Protein AF-A0A8H3DJA9-F1 (afdb_monomer_lite)

Organism: NCBI:txid456999

Foldseek 3Di:
DDDDDDDDDDDDDDDDDDDDPDDPDDDPPPPPPPDDPDDPADPPVLLVLVLVLQVQEQVDDDPDPVVPDQQLEAEEAEFEQCPVPPLDDPPGDNCRSVVRSVVLVVVVVVVRRSHRYHAAYPDSDPDPLSHQWPVSVVSVVCVQPPPDDPSGHGYYYYDADKDKDFDPPPDADKDFADPPVCVPPDPPDPDDDDDDCPPDDPDDDDDDPPPDPPPDDDDDPVRMTHIWMWGQGDDDDDDPVQVVCSVVVDDGPGIGTDHD

Radius of gyration: 29.67 Å; chains: 1; bounding box: 42×104×92 Å

Sequence (260 aa):
MLVPGSKANQSGANSPGSINPEVERGLGAVNIQQGCLGLAVPPLNTIQKLRSAIELGDCLPNKPTWALKGAQRRALLVAIQYEADARLDAHHLPSTPNDILSIYNMLVKRGYEASNIRILSEGFVKNLSSNPTKRNLQLSLEWLVEGAQPGDYRYFHFSGHGVAFENKSGQGKVARVIPESLADRKADDSEVIPLDSSDLNEGGTASDQRGTRISRQKVPLNELKCYNEAMLTLWESPSLEERAYIMRGHIGQNYVKLGY

pLDDT: mean 70.04, std 22.1, range [26.78, 98.19]

Secondary structure (DSSP, 8-state):
----------------PPPPS----------TTSS--S--PPPHHHHHHHHHHHHHS--SS---TTTS---SEEEEEEE---TT-TTSSS---TTHHHHHHHHHHHHHHTT--GGGEEEEESSSSS-GGGS-BHHHHHHHHHHHHTT--TT-EEEEEEES-EEEEEE-TTSSEEEEPPPHHHHTS-TT---PPPPPGGG--S-------S----S-----GGGEEEEEEEEEPBPP---HHHHHHHHTT---S-EEEPP-

Structure (mmCIF, N/CA/C/O backbone):
data_AF-A0A8H3DJA9-F1
#
_entry.id   AF-A0A8H3DJA9-F1
#
loop_
_atom_site.group_PDB
_atom_site.id
_atom_site.type_symbol
_atom_site.label_atom_id
_atom_site.label_alt_id
_atom_site.label_comp_id
_atom_site.label_asym_id
_atom_site.label_entity_id
_atom_site.label_seq_id
_atom_site.pdbx_PDB_ins_code
_atom_site.Cartn_x
_atom_site.Cartn_y
_atom_site.Cartn_z
_atom_site.occupancy
_atom_site.B_iso_or_equiv
_atom_site.auth_seq_id
_atom_site.auth_comp_id
_atom_site.auth_asym_id
_atom_site.auth_atom_id
_atom_site.pdbx_PDB_model_num
ATOM 1 N N . MET A 1 1 ? 18.354 51.764 56.768 1.00 32.38 1 MET A N 1
ATOM 2 C CA . MET A 1 1 ? 17.341 50.685 56.809 1.00 32.38 1 MET A CA 1
ATOM 3 C C . MET A 1 1 ? 16.530 50.744 55.520 1.00 32.38 1 MET A C 1
ATOM 5 O O . MET A 1 1 ? 16.416 51.812 54.942 1.00 32.38 1 MET A O 1
ATOM 9 N N . LEU A 1 2 ? 16.110 49.577 55.049 1.00 28.69 2 LEU A N 1
ATOM 10 C CA . LEU A 1 2 ? 15.779 49.164 53.679 1.00 28.69 2 LEU A CA 1
ATOM 11 C C . LEU A 1 2 ? 14.420 49.648 53.093 1.00 28.69 2 LEU A C 1
ATOM 13 O O . LEU A 1 2 ? 13.420 49.539 53.790 1.00 28.69 2 LEU A O 1
ATOM 17 N N . VAL A 1 3 ? 14.432 49.964 51.771 1.00 30.80 3 VAL A N 1
ATOM 18 C CA . VAL A 1 3 ? 13.442 49.608 50.687 1.00 30.80 3 VAL A CA 1
ATOM 19 C C . VAL A 1 3 ? 12.084 50.378 50.649 1.00 30.80 3 VAL A C 1
ATOM 21 O O . VAL A 1 3 ? 11.698 50.861 51.709 1.00 30.80 3 VAL A O 1
ATOM 24 N N . PRO A 1 4 ? 11.283 50.484 49.532 1.00 47.03 4 PRO A N 1
ATOM 25 C CA . PRO A 1 4 ? 11.436 50.218 48.062 1.00 47.03 4 PRO A CA 1
ATOM 26 C C . PRO A 1 4 ? 10.990 51.374 47.095 1.00 47.03 4 PRO A C 1
ATOM 28 O O . PRO A 1 4 ? 10.332 52.319 47.513 1.00 47.03 4 PRO A O 1
ATOM 31 N N . GLY A 1 5 ? 11.168 51.201 45.762 1.00 27.45 5 GLY A N 1
ATOM 32 C CA . GLY A 1 5 ? 10.077 51.492 44.792 1.00 27.45 5 GLY A CA 1
ATOM 33 C C . GLY A 1 5 ? 10.375 52.230 43.463 1.00 27.45 5 GLY A C 1
ATOM 34 O O . GLY A 1 5 ? 10.439 53.448 43.432 1.00 27.45 5 GLY A O 1
ATOM 35 N N . SER A 1 6 ? 10.443 51.458 42.368 1.00 30.14 6 SER A N 1
ATOM 36 C CA . SER A 1 6 ? 10.129 51.685 40.930 1.00 30.14 6 SER A CA 1
ATOM 37 C C . SER A 1 6 ? 9.835 53.078 40.318 1.00 30.14 6 SER A C 1
ATOM 39 O O . SER A 1 6 ? 8.898 53.747 40.743 1.00 30.14 6 SER A O 1
ATOM 41 N N . LYS A 1 7 ? 10.456 53.362 39.149 1.00 30.81 7 LYS A N 1
ATOM 42 C CA . LYS A 1 7 ? 9.869 53.711 37.809 1.00 30.81 7 LYS A CA 1
ATOM 43 C C . LYS A 1 7 ? 10.940 54.370 36.907 1.00 30.81 7 LYS A C 1
ATOM 45 O O . LYS A 1 7 ? 11.677 55.230 37.359 1.00 30.81 7 LYS A O 1
ATOM 50 N N . ALA A 1 8 ? 11.228 53.794 35.736 1.00 30.34 8 ALA A N 1
ATOM 51 C CA . ALA A 1 8 ? 10.717 54.161 34.402 1.00 30.34 8 ALA A CA 1
ATOM 52 C C . ALA A 1 8 ? 11.141 55.564 33.927 1.00 30.34 8 ALA A C 1
ATOM 54 O O . ALA A 1 8 ? 10.728 56.561 34.509 1.00 30.34 8 ALA A O 1
ATOM 55 N N . ASN A 1 9 ? 11.899 55.626 32.826 1.00 31.03 9 ASN A N 1
ATOM 56 C CA . ASN A 1 9 ? 12.172 56.863 32.099 1.00 31.03 9 ASN A CA 1
ATOM 57 C C . ASN A 1 9 ? 11.719 56.710 30.639 1.00 31.03 9 ASN A C 1
ATOM 59 O O . ASN A 1 9 ? 12.036 55.715 29.988 1.00 31.03 9 ASN A O 1
ATOM 63 N N . GLN A 1 10 ? 10.938 57.685 30.176 1.00 32.44 10 GLN A N 1
ATOM 64 C CA . GLN A 1 10 ? 10.446 57.841 28.809 1.00 32.44 10 GLN A CA 1
ATOM 65 C C . GLN A 1 10 ? 11.229 58.954 28.109 1.00 32.44 10 GLN A C 1
ATOM 67 O O . GLN A 1 10 ? 11.482 59.992 28.712 1.00 32.44 10 GLN A O 1
ATOM 72 N N . SER A 1 11 ? 11.476 58.783 26.815 1.00 33.59 11 SER A N 1
ATOM 73 C CA . SER A 1 11 ? 11.420 59.820 25.771 1.00 33.59 11 SER A CA 1
ATOM 74 C C . SER A 1 11 ? 11.649 59.105 24.430 1.00 33.59 11 SER A C 1
ATOM 76 O O . SER A 1 11 ? 12.414 58.153 24.365 1.00 33.59 11 SER A O 1
ATOM 78 N N . GLY A 1 12 ? 11.008 59.409 23.310 1.00 30.39 12 GLY A N 1
ATOM 79 C CA . GLY A 1 12 ? 9.993 60.391 22.970 1.00 30.39 12 GLY A CA 1
ATOM 80 C C . GLY A 1 12 ? 9.882 60.411 21.435 1.00 30.39 12 GLY A C 1
ATOM 81 O O . GLY A 1 12 ? 10.892 60.563 20.765 1.00 30.39 12 GLY A O 1
ATOM 82 N N . ALA A 1 13 ? 8.658 60.201 20.941 1.00 31.05 13 ALA A N 1
ATOM 83 C CA . ALA A 1 13 ? 8.016 60.700 19.712 1.00 31.05 13 ALA A CA 1
ATOM 84 C C . ALA A 1 13 ? 8.694 60.629 18.313 1.00 31.05 13 ALA A C 1
ATOM 86 O O . ALA A 1 13 ? 9.693 61.286 18.050 1.00 31.05 13 ALA A O 1
ATOM 87 N N . ASN A 1 14 ? 8.000 59.984 17.355 1.00 29.03 14 ASN A N 1
ATOM 88 C CA . ASN A 1 14 ? 7.484 60.628 16.129 1.00 29.03 14 ASN A CA 1
ATOM 89 C C . ASN A 1 14 ? 6.423 59.746 15.426 1.00 29.03 14 ASN A C 1
ATOM 91 O O . ASN A 1 14 ? 6.615 58.543 15.265 1.00 29.03 14 ASN A O 1
ATOM 95 N N . SER A 1 15 ? 5.303 60.363 15.031 1.00 34.66 15 SER A N 1
ATOM 96 C CA . SER A 1 15 ? 4.156 59.762 14.314 1.00 34.66 15 SER A CA 1
ATOM 97 C C . SER A 1 15 ? 4.261 59.996 12.778 1.00 34.66 15 SER A C 1
ATOM 99 O O . SER A 1 15 ? 5.330 60.385 12.313 1.00 34.66 15 SER A O 1
ATOM 101 N N . PRO A 1 16 ? 3.230 59.731 11.942 1.00 38.38 16 PRO A N 1
ATOM 102 C CA . PRO A 1 16 ? 3.188 58.569 11.056 1.00 38.38 16 PRO A CA 1
ATOM 103 C C . PRO A 1 16 ? 3.218 58.947 9.558 1.00 38.38 16 PRO A C 1
ATOM 105 O O . PRO A 1 16 ? 2.486 59.824 9.105 1.00 38.38 16 PRO A O 1
ATOM 108 N N . GLY A 1 17 ? 4.033 58.249 8.767 1.00 29.80 17 GLY A N 1
ATOM 109 C CA . GLY A 1 17 ? 4.069 58.384 7.309 1.00 29.80 17 GLY A CA 1
ATOM 110 C C . GLY A 1 17 ? 3.156 57.365 6.627 1.00 29.80 17 GLY A C 1
ATOM 111 O O . GLY A 1 17 ? 3.329 56.161 6.794 1.00 29.80 17 GLY A O 1
ATOM 112 N N . SER A 1 18 ? 2.193 57.871 5.864 1.00 30.17 18 SER A N 1
ATOM 113 C CA . SER A 1 18 ? 1.308 57.156 4.943 1.00 30.17 18 SER A CA 1
ATOM 114 C C . SER A 1 18 ? 2.074 56.260 3.962 1.00 30.17 18 SER A C 1
ATOM 116 O O . SER A 1 18 ? 2.979 56.734 3.275 1.00 30.17 18 SER A O 1
ATOM 118 N N . ILE A 1 19 ? 1.665 54.996 3.837 1.00 35.38 19 ILE A N 1
ATOM 119 C CA . ILE A 1 19 ? 2.165 54.068 2.814 1.00 35.38 19 ILE A CA 1
ATOM 120 C C . ILE A 1 19 ? 1.112 53.958 1.707 1.00 35.38 19 ILE A C 1
ATOM 122 O O . ILE A 1 19 ? -0.044 53.636 1.974 1.00 35.38 19 ILE A O 1
ATOM 126 N N . ASN A 1 20 ? 1.524 54.281 0.480 1.00 32.12 20 ASN A N 1
ATOM 127 C CA . ASN A 1 20 ? 0.713 54.277 -0.738 1.00 32.12 20 ASN A CA 1
ATOM 128 C C . ASN A 1 20 ? 0.193 52.866 -1.097 1.00 32.12 20 ASN A C 1
ATOM 130 O O . ASN A 1 20 ? 0.958 51.904 -0.988 1.00 32.12 20 ASN A O 1
ATOM 134 N N . PRO A 1 21 ? -1.047 52.725 -1.604 1.00 36.16 21 PRO A N 1
ATOM 135 C CA . PRO A 1 21 ? -1.602 51.450 -2.040 1.00 36.16 21 PRO A CA 1
ATOM 136 C C . PRO A 1 21 ? -1.341 51.235 -3.538 1.00 36.16 21 PRO A C 1
ATOM 138 O O . PRO A 1 21 ? -2.253 51.367 -4.344 1.00 36.16 21 PRO A O 1
ATOM 141 N N . GLU A 1 22 ? -0.104 50.942 -3.947 1.00 34.12 22 GLU A N 1
ATOM 142 C CA . GLU A 1 22 ? 0.144 50.607 -5.360 1.00 34.12 22 GLU A CA 1
ATOM 143 C C . GLU A 1 22 ? 1.432 49.804 -5.594 1.00 34.12 22 GLU A C 1
ATOM 145 O O . GLU A 1 22 ? 2.359 50.283 -6.232 1.00 34.12 22 GLU A O 1
ATOM 150 N N . VAL A 1 23 ? 1.497 48.560 -5.100 1.00 34.38 23 VAL A N 1
ATOM 151 C CA . VAL A 1 23 ? 2.404 47.524 -5.645 1.00 34.38 23 VAL A CA 1
ATOM 152 C C . VAL A 1 23 ? 1.758 46.131 -5.509 1.00 34.38 23 VAL A C 1
ATOM 154 O O . VAL A 1 23 ? 2.292 45.231 -4.874 1.00 34.38 23 VAL A O 1
ATOM 157 N N . GLU A 1 24 ? 0.583 45.936 -6.110 1.00 34.44 24 GLU A N 1
ATOM 158 C CA . GLU A 1 24 ? 0.071 44.600 -6.462 1.00 34.44 24 GLU A CA 1
ATOM 159 C C . GLU A 1 24 ? 0.064 44.459 -7.987 1.00 34.44 24 GLU A C 1
ATOM 161 O O . GLU A 1 24 ? -0.968 44.542 -8.645 1.00 34.44 24 GLU A O 1
ATOM 166 N N . ARG A 1 25 ? 1.244 44.273 -8.582 1.00 33.88 25 ARG A N 1
ATOM 167 C CA . ARG A 1 25 ? 1.382 43.681 -9.919 1.00 33.88 25 ARG A CA 1
ATOM 168 C C . ARG A 1 25 ? 2.688 42.908 -9.965 1.00 33.88 25 ARG A C 1
ATOM 170 O O . ARG A 1 25 ? 3.750 43.512 -9.881 1.00 33.88 25 ARG A O 1
ATOM 177 N N . GLY A 1 26 ? 2.606 41.589 -10.128 1.00 33.41 26 GLY A N 1
ATOM 178 C CA . GLY A 1 26 ? 3.782 40.800 -10.503 1.00 33.41 26 GLY A CA 1
ATOM 179 C C . GLY A 1 26 ? 3.994 39.464 -9.804 1.00 33.41 26 GLY A C 1
ATOM 180 O O . GLY A 1 26 ? 5.135 39.041 -9.693 1.00 33.41 26 GLY A O 1
ATOM 181 N N . LEU A 1 27 ? 2.948 38.763 -9.372 1.00 32.03 27 LEU A N 1
ATOM 182 C CA . LEU A 1 27 ? 3.016 37.306 -9.229 1.00 32.03 27 LEU A CA 1
ATOM 183 C C . LEU A 1 27 ? 1.873 36.731 -10.052 1.00 32.03 27 LEU A C 1
ATOM 185 O O . LEU A 1 27 ? 0.767 36.512 -9.566 1.00 32.03 27 LEU A O 1
ATOM 189 N N . GLY A 1 28 ? 2.137 36.600 -11.353 1.00 26.78 28 GLY A N 1
ATOM 190 C CA . GLY A 1 28 ? 1.236 35.925 -12.270 1.00 26.78 28 GLY A CA 1
ATOM 191 C C . GLY A 1 28 ? 0.943 34.536 -11.725 1.00 26.78 28 GLY A C 1
ATOM 192 O O . GLY A 1 28 ? 1.860 33.753 -11.480 1.00 26.78 28 GLY A O 1
ATOM 193 N N . ALA A 1 29 ? -0.339 34.262 -11.507 1.00 30.69 29 ALA A N 1
ATOM 194 C CA . ALA A 1 29 ? -0.835 32.925 -11.267 1.00 30.69 29 ALA A CA 1
ATOM 195 C C . ALA A 1 29 ? -0.266 32.011 -12.358 1.00 30.69 29 ALA A C 1
ATOM 197 O O . ALA A 1 29 ? -0.578 32.174 -13.540 1.00 30.69 29 ALA A O 1
ATOM 198 N N . VAL A 1 30 ? 0.601 31.074 -11.974 1.00 30.12 30 VAL A N 1
ATOM 199 C CA . VAL A 1 30 ? 0.979 29.978 -12.860 1.00 30.12 30 VAL A CA 1
ATOM 200 C C . VAL A 1 30 ? -0.289 29.160 -13.038 1.00 30.12 30 VAL A C 1
ATOM 202 O O . VAL A 1 30 ? -0.725 28.439 -12.143 1.00 30.12 30 VAL A O 1
ATOM 205 N N . ASN A 1 31 ? -0.936 29.376 -14.176 1.00 27.91 31 ASN A N 1
ATOM 206 C CA . ASN A 1 31 ? -2.129 28.672 -14.587 1.00 27.91 31 ASN A CA 1
ATOM 207 C C . ASN A 1 31 ? -1.726 27.229 -14.918 1.00 27.91 31 ASN A C 1
ATOM 209 O O . ASN A 1 31 ? -1.335 26.924 -16.043 1.00 27.91 31 ASN A O 1
ATOM 213 N N . ILE A 1 32 ? -1.762 26.346 -13.917 1.00 38.06 32 ILE A N 1
ATOM 214 C CA . ILE A 1 32 ? -1.576 24.900 -14.090 1.00 38.06 32 ILE A CA 1
ATOM 215 C C . ILE A 1 32 ? -2.861 24.338 -14.717 1.00 38.06 32 ILE A C 1
ATOM 217 O O . ILE A 1 32 ? -3.643 23.655 -14.065 1.00 38.06 32 ILE A O 1
ATOM 221 N N . GLN A 1 33 ? -3.139 24.692 -15.971 1.00 34.22 33 GLN A N 1
ATOM 222 C CA . GLN A 1 33 ? -4.240 24.097 -16.737 1.00 34.22 33 GLN A CA 1
ATOM 223 C C . GLN A 1 33 ? -3.909 23.786 -18.196 1.00 34.22 33 GLN A C 1
ATOM 225 O O . GLN A 1 33 ? -4.791 23.364 -18.938 1.00 34.22 33 GLN A O 1
ATOM 230 N N . GLN A 1 34 ? -2.657 23.899 -18.634 1.00 36.84 34 GLN A N 1
ATOM 231 C CA . GLN A 1 34 ? -2.310 23.506 -20.000 1.00 36.84 34 GLN A CA 1
ATOM 232 C C . GLN A 1 34 ? -1.089 22.600 -20.025 1.00 36.84 34 GLN A C 1
ATOM 234 O O . GLN A 1 34 ? 0.046 23.061 -20.008 1.00 36.84 34 GLN A O 1
ATOM 239 N N . GLY A 1 35 ? -1.362 21.294 -20.083 1.00 32.91 35 GLY A N 1
ATOM 240 C CA . GLY A 1 35 ? -0.377 20.297 -20.488 1.00 32.91 35 GLY A CA 1
ATOM 241 C C . GLY A 1 35 ? -0.457 18.963 -19.757 1.00 32.91 35 GLY A C 1
ATOM 242 O O . GLY A 1 35 ? 0.551 18.570 -19.201 1.00 32.91 35 GLY A O 1
ATOM 243 N N . CYS A 1 36 ? -1.609 18.280 -19.743 1.00 36.47 36 CYS A N 1
ATOM 244 C CA . CYS A 1 36 ? -1.715 16.824 -19.529 1.00 36.47 36 CYS A CA 1
ATOM 245 C C . CYS A 1 36 ? -3.121 16.361 -19.953 1.00 36.47 36 CYS A C 1
ATOM 247 O O . CYS A 1 36 ? -4.083 16.440 -19.192 1.00 36.47 36 CYS A O 1
ATOM 249 N N . LEU A 1 37 ? -3.269 15.940 -21.209 1.00 37.56 37 LEU A N 1
ATOM 250 C CA . LEU A 1 37 ? -4.508 15.362 -21.731 1.00 37.56 37 LEU A CA 1
ATOM 251 C C . LEU A 1 37 ? -4.675 13.936 -21.174 1.00 37.56 37 LEU A C 1
ATOM 253 O O . LEU A 1 37 ? -3.934 13.040 -21.563 1.00 37.56 37 LEU A O 1
ATOM 257 N N . GLY A 1 38 ? -5.662 13.727 -20.294 1.00 39.31 38 GLY A N 1
ATOM 258 C CA . GLY A 1 38 ? -6.277 12.408 -20.071 1.00 39.31 38 GLY A CA 1
ATOM 259 C C . GLY A 1 38 ? -5.950 11.639 -18.784 1.00 39.31 38 GLY A C 1
ATOM 260 O O . GLY A 1 38 ? -6.328 10.475 -18.694 1.00 39.31 38 GLY A O 1
ATOM 261 N N . LEU A 1 39 ? -5.300 12.231 -17.777 1.00 49.69 39 LEU A N 1
ATOM 262 C CA . LEU A 1 39 ? -5.072 11.543 -16.497 1.00 49.69 39 LEU A CA 1
ATOM 263 C C . LEU A 1 39 ? -6.307 11.658 -15.589 1.00 49.69 39 LEU A C 1
ATOM 265 O O . LEU A 1 39 ? -6.763 12.754 -15.264 1.00 49.69 39 LEU A O 1
ATOM 269 N N . ALA A 1 40 ? -6.867 10.518 -15.183 1.00 57.53 40 ALA A N 1
ATOM 270 C CA . ALA A 1 40 ? -8.052 10.450 -14.331 1.00 57.53 40 ALA A CA 1
ATOM 271 C C . ALA A 1 40 ? -7.707 10.770 -12.869 1.00 57.53 40 ALA A C 1
ATOM 273 O O . ALA A 1 40 ? -7.664 9.867 -12.044 1.00 57.53 40 ALA A O 1
ATOM 274 N N . VAL A 1 41 ? -7.458 12.040 -12.538 1.00 64.88 41 VAL A N 1
ATOM 275 C CA . VAL A 1 41 ? -7.236 12.480 -11.149 1.00 64.88 41 VAL A CA 1
ATOM 276 C C . VAL A 1 41 ? -8.381 11.961 -10.263 1.00 64.88 41 VAL A C 1
ATOM 278 O O . VAL A 1 41 ? -9.552 12.124 -10.633 1.00 64.88 41 VAL A O 1
ATOM 281 N N . PRO A 1 42 ? -8.095 11.326 -9.109 1.00 69.56 42 PRO A N 1
ATOM 282 C CA . PRO A 1 42 ? -9.144 10.838 -8.226 1.00 69.56 42 PRO A CA 1
ATOM 283 C C . PRO A 1 42 ? -10.096 11.985 -7.846 1.00 69.56 42 PRO A C 1
ATOM 285 O O . PRO A 1 42 ? -9.640 13.109 -7.609 1.00 69.56 42 PRO A O 1
ATOM 288 N N . PRO A 1 43 ? -11.418 11.738 -7.755 1.00 80.31 43 PRO A N 1
ATOM 289 C CA . PRO A 1 43 ? -12.377 12.782 -7.416 1.00 80.31 43 PRO A CA 1
ATOM 290 C C . PRO A 1 43 ? -11.993 13.508 -6.120 1.00 80.31 43 PRO A C 1
ATOM 292 O O . PRO A 1 43 ? -11.570 12.873 -5.153 1.00 80.31 43 PRO A O 1
ATOM 295 N N . LEU A 1 44 ? -12.208 14.826 -6.049 1.00 80.25 44 LEU A N 1
ATOM 296 C CA . LEU A 1 44 ? -11.819 15.645 -4.887 1.00 80.25 44 LEU A CA 1
ATOM 297 C C . LEU A 1 44 ? -12.364 15.099 -3.551 1.00 80.25 44 LEU A C 1
ATOM 299 O O . LEU A 1 44 ? -11.681 15.142 -2.530 1.00 80.25 44 LEU A O 1
ATOM 303 N N . ASN A 1 45 ? -13.568 14.523 -3.572 1.00 87.19 45 ASN A N 1
ATOM 304 C CA . ASN A 1 45 ? -14.178 13.853 -2.422 1.00 87.19 45 ASN A CA 1
ATOM 305 C C . ASN A 1 45 ? -13.348 12.646 -1.932 1.00 87.19 45 ASN A C 1
ATOM 307 O O . ASN A 1 45 ? -13.191 12.454 -0.727 1.00 87.19 45 ASN A O 1
ATOM 311 N N . THR A 1 46 ? -12.782 11.848 -2.847 1.00 86.00 46 THR A N 1
ATOM 312 C CA . THR A 1 46 ? -11.875 10.737 -2.507 1.00 86.00 46 THR A CA 1
ATOM 313 C C . THR A 1 46 ? -10.641 11.271 -1.791 1.00 86.00 46 THR A C 1
ATOM 315 O O . THR A 1 46 ? -10.290 10.772 -0.724 1.00 86.00 46 THR A O 1
ATOM 318 N N . ILE A 1 47 ? -10.024 12.324 -2.335 1.00 85.31 47 ILE A N 1
ATOM 319 C CA . ILE A 1 47 ? -8.815 12.939 -1.772 1.00 85.31 47 ILE A CA 1
ATOM 320 C C . ILE A 1 47 ? -9.071 13.454 -0.351 1.00 85.31 47 ILE A C 1
ATOM 322 O O . ILE A 1 47 ? -8.279 13.199 0.555 1.00 85.31 47 ILE A O 1
ATOM 326 N N . GLN A 1 48 ? -10.187 14.156 -0.139 1.00 89.69 48 GLN A N 1
ATOM 327 C CA . GLN A 1 48 ? -10.560 14.687 1.174 1.00 89.69 48 GLN A CA 1
ATOM 328 C C . GLN A 1 48 ? -10.775 13.570 2.200 1.00 89.69 48 GLN A C 1
ATOM 330 O O . GLN A 1 48 ? -10.210 13.627 3.290 1.00 89.69 48 GLN A O 1
ATOM 335 N N . LYS A 1 49 ? -11.527 12.523 1.839 1.00 91.94 49 LYS A N 1
ATOM 336 C CA . LYS A 1 49 ? -11.761 11.369 2.718 1.00 91.94 49 LYS A CA 1
ATOM 337 C C . LYS A 1 49 ? -10.470 10.638 3.067 1.00 91.94 49 LYS A C 1
ATOM 339 O O . LYS A 1 49 ? -10.279 10.266 4.222 1.00 91.94 49 LYS A O 1
ATOM 344 N N . LEU A 1 50 ? -9.586 10.446 2.090 1.00 90.31 50 LEU A N 1
ATOM 345 C CA . LEU A 1 50 ? -8.309 9.777 2.309 1.00 90.31 50 LEU A CA 1
ATOM 346 C C . LEU A 1 50 ? -7.386 10.611 3.204 1.00 90.31 50 LEU A C 1
ATOM 348 O O . LEU A 1 50 ? -6.774 10.060 4.112 1.00 90.31 50 LEU A O 1
ATOM 352 N N . ARG A 1 51 ? -7.342 11.937 3.014 1.00 89.75 51 ARG A N 1
ATOM 353 C CA . ARG A 1 51 ? -6.618 12.849 3.911 1.00 89.75 51 ARG A CA 1
ATOM 354 C C . ARG A 1 51 ? -7.110 12.718 5.350 1.00 89.75 51 ARG A C 1
ATOM 356 O O . ARG A 1 51 ? -6.295 12.489 6.236 1.00 89.75 51 ARG A O 1
ATOM 363 N N . SER A 1 52 ? -8.424 12.778 5.571 1.00 91.19 52 SER A N 1
ATOM 364 C CA . SER A 1 52 ? -8.996 12.595 6.909 1.00 91.19 52 SER A CA 1
ATOM 365 C C . SER A 1 52 ? -8.681 11.213 7.491 1.00 91.19 52 SER A C 1
ATOM 367 O O . SER A 1 52 ? -8.367 11.108 8.671 1.00 91.19 52 SER A O 1
ATOM 369 N N . ALA A 1 53 ? -8.712 10.151 6.681 1.00 91.75 53 ALA A N 1
ATOM 370 C CA . ALA A 1 53 ? -8.341 8.808 7.127 1.00 91.75 53 ALA A CA 1
ATOM 371 C C . ALA A 1 53 ? -6.858 8.710 7.533 1.00 91.75 53 ALA A C 1
ATOM 373 O O . ALA A 1 53 ? -6.551 8.081 8.542 1.00 91.75 53 ALA A O 1
ATOM 374 N N . ILE A 1 54 ? -5.951 9.354 6.787 1.00 90.00 54 ILE A N 1
ATOM 375 C CA . ILE A 1 54 ? -4.521 9.433 7.127 1.00 90.00 54 ILE A CA 1
ATOM 376 C C . ILE A 1 54 ? -4.321 10.202 8.442 1.00 90.00 54 ILE A C 1
ATOM 378 O O . ILE A 1 54 ? -3.551 9.761 9.290 1.00 90.00 54 ILE A O 1
ATOM 382 N N . GLU A 1 55 ? -5.029 11.319 8.633 1.00 86.94 55 GLU A N 1
ATOM 383 C CA . GLU A 1 55 ? -4.954 12.158 9.842 1.00 86.94 55 GLU A CA 1
ATOM 384 C C . GLU A 1 55 ? -5.548 11.490 11.094 1.00 86.94 55 GLU A C 1
ATOM 386 O O . GLU A 1 55 ? -5.089 11.746 12.206 1.00 86.94 55 GLU A O 1
ATOM 391 N N . LEU A 1 56 ? -6.563 10.635 10.935 1.00 87.50 56 LEU A N 1
ATOM 392 C CA . LEU A 1 56 ? -7.148 9.845 12.027 1.00 87.50 56 LEU A CA 1
ATOM 393 C C . LEU A 1 56 ? -6.352 8.572 12.348 1.00 87.50 56 LEU A C 1
ATOM 395 O O . LEU A 1 56 ? -6.567 7.970 13.403 1.00 87.50 56 LEU A O 1
ATOM 399 N N . GLY A 1 57 ? -5.489 8.144 11.426 1.00 85.19 57 GLY A N 1
ATOM 400 C CA . GLY A 1 57 ? -4.683 6.936 11.533 1.00 85.19 57 GLY A CA 1
ATOM 401 C C . GLY A 1 57 ? -3.557 7.030 12.560 1.00 85.19 57 GLY A C 1
ATOM 402 O O . GLY A 1 57 ? -3.491 7.931 13.397 1.00 85.19 57 GLY A O 1
ATOM 403 N N . ASP A 1 58 ? -2.617 6.089 12.482 1.00 75.25 58 ASP A N 1
ATOM 404 C CA . ASP A 1 58 ? -1.473 5.999 13.403 1.00 75.25 58 ASP A CA 1
ATOM 405 C C . ASP A 1 58 ? -0.367 7.059 13.143 1.00 75.25 58 ASP A C 1
ATOM 407 O O . ASP A 1 58 ? 0.815 6.747 13.188 1.00 75.25 58 ASP A O 1
ATOM 411 N N . CYS A 1 59 ? -0.741 8.309 12.835 1.00 66.44 59 CYS A N 1
ATOM 412 C CA . CYS A 1 59 ? 0.090 9.498 12.561 1.00 66.44 59 CYS A CA 1
ATOM 413 C C . CYS A 1 59 ? 1.596 9.391 12.884 1.00 66.44 59 CYS A C 1
ATOM 415 O O . CYS A 1 59 ? 2.057 9.907 13.900 1.00 66.44 59 CYS A O 1
ATOM 417 N N . LEU A 1 60 ? 2.370 8.776 11.981 1.00 70.12 60 LEU A N 1
ATOM 418 C CA . LEU A 1 60 ? 3.834 8.663 12.041 1.00 70.12 60 LEU A CA 1
ATOM 419 C C . LEU A 1 60 ? 4.516 9.963 12.548 1.00 70.12 60 LEU A C 1
ATOM 421 O O . LEU A 1 60 ? 4.104 11.048 12.127 1.00 70.12 60 LEU A O 1
ATOM 425 N N . PRO A 1 61 ? 5.579 9.882 13.380 1.00 58.69 61 PRO A N 1
ATOM 426 C CA . PRO A 1 61 ? 6.485 8.748 13.487 1.00 58.69 61 PRO A CA 1
ATOM 427 C C . PRO A 1 61 ? 6.299 8.014 14.815 1.00 58.69 61 PRO A C 1
ATOM 429 O O . PRO A 1 61 ? 6.622 8.548 15.868 1.00 58.69 61 PRO A O 1
ATOM 432 N N . ASN A 1 62 ? 5.797 6.779 14.739 1.00 55.34 62 ASN A N 1
ATOM 433 C CA . ASN A 1 62 ? 5.868 5.765 15.791 1.00 55.34 62 ASN A CA 1
ATOM 434 C C . ASN A 1 62 ? 5.661 6.307 17.213 1.00 55.34 62 ASN A C 1
ATOM 436 O O . ASN A 1 62 ? 6.624 6.590 17.932 1.00 55.34 62 ASN A O 1
ATOM 440 N N . LYS A 1 63 ? 4.399 6.361 17.662 1.00 53.47 63 LYS A N 1
ATOM 441 C CA . LYS A 1 63 ? 4.138 6.367 19.107 1.00 53.47 63 LYS A CA 1
ATOM 442 C C . LYS A 1 63 ? 4.992 5.254 19.732 1.00 53.47 63 LYS A C 1
ATOM 444 O O . LYS A 1 63 ? 4.976 4.139 19.205 1.00 53.47 63 LYS A O 1
ATOM 449 N N . PRO A 1 64 ? 5.777 5.544 20.784 1.00 50.06 64 PRO A N 1
ATOM 450 C CA . PRO A 1 64 ? 6.717 4.575 21.327 1.00 50.06 64 PRO A CA 1
ATOM 451 C C . PRO A 1 64 ? 5.983 3.290 21.718 1.00 50.06 64 PRO A C 1
ATOM 453 O O . PRO A 1 64 ? 4.846 3.334 22.185 1.00 50.06 64 PRO A O 1
ATOM 456 N N . THR A 1 65 ? 6.646 2.153 21.509 1.00 49.66 65 THR A N 1
ATOM 457 C CA . THR A 1 65 ? 6.103 0.783 21.498 1.00 49.66 65 THR A CA 1
ATOM 458 C C . THR A 1 65 ? 5.243 0.418 22.718 1.00 49.66 65 THR A C 1
ATOM 460 O O . THR A 1 65 ? 4.346 -0.411 22.618 1.00 49.66 65 THR A O 1
ATOM 463 N N . TRP A 1 66 ? 5.444 1.077 23.862 1.00 52.56 66 TRP A N 1
ATOM 464 C CA . TRP A 1 66 ? 4.659 0.885 25.089 1.00 52.56 66 TRP A CA 1
ATOM 465 C C . TRP A 1 66 ? 3.272 1.558 25.073 1.00 52.56 66 TRP A C 1
ATOM 467 O O . TRP A 1 66 ? 2.394 1.174 25.843 1.00 52.56 66 TRP A O 1
ATOM 477 N N . ALA A 1 67 ? 3.052 2.555 24.211 1.00 52.84 67 ALA A N 1
ATOM 478 C CA . ALA A 1 67 ? 1.767 3.239 24.038 1.00 52.84 67 ALA A CA 1
ATOM 479 C C . ALA A 1 67 ? 0.839 2.507 23.054 1.00 52.84 67 ALA A C 1
ATOM 481 O O . ALA A 1 67 ? -0.373 2.740 23.037 1.00 52.84 67 ALA A O 1
ATOM 482 N N . LEU A 1 68 ? 1.402 1.597 22.256 1.00 58.00 68 LEU A N 1
ATOM 483 C CA . LEU A 1 68 ? 0.667 0.672 21.411 1.00 58.00 68 LEU A CA 1
ATOM 484 C C . LEU A 1 68 ? 0.064 -0.428 22.296 1.00 58.00 68 LEU A C 1
ATOM 486 O O . LEU A 1 68 ? 0.541 -1.561 22.314 1.00 58.00 68 LEU A O 1
ATOM 490 N N . LYS A 1 69 ? -1.006 -0.103 23.038 1.00 55.47 69 LYS A N 1
ATOM 491 C CA . LYS A 1 69 ? -1.892 -1.132 23.609 1.00 55.47 69 LYS A CA 1
ATOM 492 C C . LYS A 1 69 ? -2.157 -2.177 22.525 1.00 55.47 69 LYS A C 1
ATOM 494 O O . LYS A 1 69 ? -2.415 -1.785 21.388 1.00 55.47 69 LYS A O 1
ATOM 499 N N . GLY A 1 70 ? -2.055 -3.461 22.880 1.00 65.00 70 GLY A N 1
ATOM 500 C CA . GLY A 1 70 ? -2.147 -4.623 21.989 1.00 65.00 70 GLY A CA 1
ATOM 501 C C . GLY A 1 70 ? -3.391 -4.597 21.109 1.00 65.00 70 GLY A C 1
ATOM 502 O O . GLY A 1 70 ? -4.417 -5.187 21.435 1.00 65.00 70 GLY A O 1
ATOM 503 N N . ALA A 1 71 ? -3.311 -3.846 20.014 1.00 77.75 71 ALA A N 1
ATOM 504 C CA . ALA A 1 71 ? -4.405 -3.658 19.096 1.00 77.75 71 ALA A CA 1
ATOM 505 C C . ALA A 1 71 ? -4.622 -4.994 18.405 1.00 77.75 71 ALA A C 1
ATOM 507 O O . ALA A 1 71 ? -3.823 -5.411 17.563 1.00 77.75 71 ALA A O 1
ATOM 508 N N . GLN A 1 72 ? -5.726 -5.646 18.763 1.00 88.88 72 GLN A N 1
ATOM 509 C CA . GLN A 1 72 ? -6.077 -6.934 18.190 1.00 88.88 72 GLN A CA 1
ATOM 510 C C . GLN A 1 72 ? -6.161 -6.846 16.662 1.00 88.88 72 GLN A C 1
ATOM 512 O O . GLN A 1 72 ? -5.865 -7.809 15.969 1.00 88.88 72 GLN A O 1
ATOM 517 N N . ARG A 1 73 ? -6.527 -5.683 16.111 1.00 93.81 73 ARG A N 1
ATOM 518 C CA . ARG A 1 73 ? -6.638 -5.441 14.671 1.00 93.81 73 ARG A CA 1
ATOM 519 C C . ARG A 1 73 ? -5.740 -4.277 14.262 1.00 93.81 73 ARG A C 1
ATOM 521 O O . ARG A 1 73 ? -5.973 -3.154 14.698 1.00 93.81 73 ARG A O 1
ATOM 528 N N . ARG A 1 74 ? -4.749 -4.534 13.403 1.00 93.94 74 ARG A N 1
ATOM 529 C CA . ARG A 1 74 ? -3.942 -3.493 12.738 1.00 93.94 74 ARG A CA 1
ATOM 530 C C . ARG A 1 74 ? -3.935 -3.687 11.236 1.00 93.94 74 ARG A C 1
ATOM 532 O O . ARG A 1 74 ? -3.884 -4.826 10.762 1.00 93.94 74 ARG A O 1
ATOM 539 N N . ALA A 1 75 ? -3.964 -2.584 10.501 1.00 96.75 75 ALA A N 1
ATOM 540 C CA . ALA A 1 75 ? -3.880 -2.612 9.052 1.00 96.75 75 ALA A CA 1
ATOM 541 C C . ALA A 1 75 ? -2.862 -1.611 8.512 1.00 96.75 75 ALA A C 1
ATOM 543 O O . ALA A 1 75 ? -2.732 -0.509 9.037 1.00 96.75 75 ALA A O 1
ATOM 544 N N . LEU A 1 76 ? -2.187 -1.996 7.434 1.00 96.38 76 LEU A N 1
ATOM 545 C CA . LEU A 1 76 ? -1.337 -1.134 6.627 1.00 96.38 76 LEU A CA 1
ATOM 546 C C . LEU A 1 76 ? -1.875 -1.104 5.196 1.00 96.38 76 LEU A C 1
ATOM 548 O O . LEU A 1 76 ? -1.992 -2.147 4.552 1.00 96.38 76 LEU A O 1
ATOM 552 N N . LEU A 1 77 ? -2.189 0.093 4.714 1.00 97.25 77 LEU A N 1
ATOM 553 C CA . LEU A 1 77 ? -2.696 0.353 3.373 1.00 97.25 77 LEU A CA 1
ATOM 554 C C . LEU A 1 77 ? -1.696 1.226 2.612 1.00 97.25 77 LEU A C 1
ATOM 556 O O . LEU A 1 77 ? -1.217 2.216 3.158 1.00 97.25 77 LEU A O 1
ATOM 560 N N . VAL A 1 78 ? -1.378 0.878 1.369 1.00 95.44 78 VAL A N 1
ATOM 561 C CA . VAL A 1 78 ? -0.359 1.575 0.571 1.00 95.44 78 VAL A CA 1
ATOM 562 C C . VAL A 1 78 ? -0.911 1.878 -0.819 1.00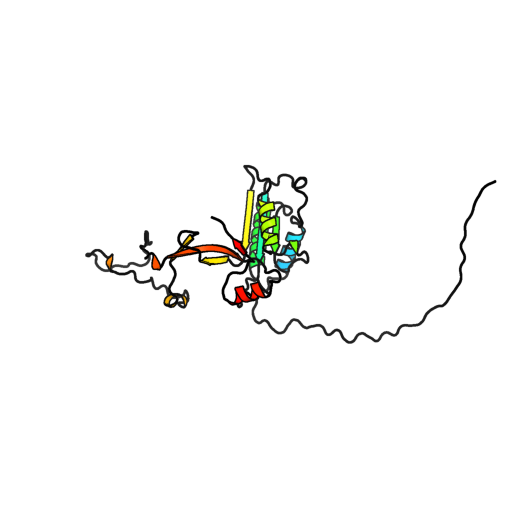 95.44 78 VAL A C 1
ATOM 564 O O . VAL A 1 78 ? -1.239 0.942 -1.542 1.00 95.44 78 VAL A O 1
ATOM 567 N N . ALA A 1 79 ? -0.998 3.157 -1.193 1.00 93.38 79 ALA A N 1
ATOM 568 C CA . ALA A 1 79 ? -1.370 3.618 -2.537 1.00 93.38 79 ALA A CA 1
ATOM 569 C C . ALA A 1 79 ? -0.220 4.383 -3.186 1.00 93.38 79 ALA A C 1
ATOM 571 O O . ALA A 1 79 ? 0.311 5.323 -2.592 1.00 93.38 79 ALA A O 1
ATOM 572 N N . ILE A 1 80 ? 0.125 4.033 -4.424 1.00 91.69 80 ILE A N 1
ATOM 573 C CA . ILE A 1 80 ? 1.160 4.736 -5.187 1.00 91.69 80 ILE A CA 1
ATOM 574 C C . ILE A 1 80 ? 0.648 5.005 -6.598 1.00 91.69 80 ILE A C 1
ATOM 576 O O . ILE A 1 80 ? 0.248 4.078 -7.297 1.00 91.69 80 ILE A O 1
ATOM 580 N N . GLN A 1 81 ? 0.649 6.275 -7.009 1.00 88.69 81 GLN A N 1
ATOM 581 C CA . GLN A 1 81 ? 0.146 6.696 -8.322 1.00 88.69 81 GLN A CA 1
ATOM 582 C C . GLN A 1 81 ? 1.276 6.853 -9.339 1.00 88.69 81 GLN A C 1
ATOM 584 O O . GLN A 1 81 ? 1.034 6.679 -10.533 1.00 88.69 81 GLN A O 1
ATOM 589 N N . TYR A 1 82 ? 2.496 7.114 -8.857 1.00 85.81 82 TYR A N 1
ATOM 590 C CA . TYR A 1 82 ? 3.715 7.281 -9.645 1.00 85.81 82 TYR A CA 1
ATOM 591 C C . TYR A 1 82 ? 3.692 8.514 -10.555 1.00 85.81 82 TYR A C 1
ATOM 593 O O . TYR A 1 82 ? 4.389 8.527 -11.562 1.00 85.81 82 TYR A O 1
ATOM 601 N N . GLU A 1 83 ? 2.884 9.535 -10.248 1.00 74.75 83 GLU A N 1
ATOM 602 C CA . GLU A 1 83 ? 2.606 10.678 -11.141 1.00 74.75 83 GLU A CA 1
ATOM 603 C C . GLU A 1 83 ? 3.879 11.433 -11.562 1.00 74.75 83 GLU A C 1
ATOM 605 O O . GLU A 1 83 ? 4.008 11.847 -12.709 1.00 74.75 83 GLU A O 1
ATOM 610 N N . ALA A 1 84 ? 4.857 11.549 -10.662 1.00 69.00 84 ALA A N 1
ATOM 611 C CA . ALA A 1 84 ? 6.142 12.200 -10.930 1.00 69.00 84 ALA A CA 1
ATOM 612 C C . ALA A 1 84 ? 7.311 11.209 -11.111 1.00 69.00 84 ALA A C 1
ATOM 614 O O . ALA A 1 84 ? 8.480 11.591 -11.002 1.00 69.00 84 ALA A O 1
ATOM 615 N N . ASP A 1 85 ? 7.023 9.925 -11.334 1.00 72.75 85 ASP A N 1
ATOM 616 C CA . ASP A 1 85 ? 8.045 8.885 -11.384 1.00 72.75 85 ASP A CA 1
ATOM 617 C C . ASP A 1 85 ? 8.623 8.713 -12.791 1.00 72.75 85 ASP A C 1
ATOM 619 O O . ASP A 1 85 ? 8.072 8.013 -13.636 1.00 72.75 85 ASP A O 1
ATOM 623 N N . ALA A 1 86 ? 9.790 9.312 -13.027 1.00 67.31 86 ALA A N 1
ATOM 624 C CA . ALA A 1 86 ? 10.469 9.230 -14.320 1.00 67.31 86 ALA A CA 1
ATOM 625 C C . ALA A 1 86 ? 11.005 7.824 -14.672 1.00 67.31 86 ALA A C 1
ATOM 627 O O . ALA A 1 86 ? 11.607 7.662 -15.728 1.00 67.31 86 ALA A O 1
ATOM 628 N N . ARG A 1 87 ? 10.837 6.814 -13.801 1.00 69.06 87 ARG A N 1
ATOM 629 C CA . ARG A 1 87 ? 11.166 5.410 -14.114 1.00 69.06 87 ARG A CA 1
ATOM 630 C C . ARG A 1 87 ? 10.088 4.726 -14.951 1.00 69.06 87 ARG A C 1
ATOM 632 O O . ARG A 1 87 ? 10.343 3.648 -15.481 1.00 69.06 87 ARG A O 1
ATOM 639 N N . LEU A 1 88 ? 8.882 5.287 -14.993 1.00 65.50 88 LEU A N 1
ATOM 640 C CA . LEU A 1 88 ? 7.738 4.700 -15.672 1.00 65.50 88 LEU A CA 1
ATOM 641 C C . LEU A 1 88 ? 7.342 5.597 -16.839 1.00 65.50 88 LEU A C 1
ATOM 643 O O . LEU A 1 88 ? 6.867 6.713 -16.642 1.00 65.50 88 LEU A O 1
ATOM 647 N N . ASP A 1 89 ? 7.493 5.085 -18.056 1.00 57.94 89 ASP A N 1
ATOM 648 C CA . ASP A 1 89 ? 6.970 5.747 -19.245 1.00 57.94 89 ASP A CA 1
ATOM 649 C C . ASP A 1 89 ? 5.432 5.658 -19.229 1.00 57.94 89 ASP A C 1
ATOM 651 O O . ASP A 1 89 ? 4.842 4.635 -19.559 1.00 57.94 89 ASP A O 1
ATOM 655 N N . ALA A 1 90 ? 4.772 6.732 -18.783 1.00 58.19 90 ALA A N 1
ATOM 656 C CA . ALA A 1 90 ? 3.318 6.964 -18.827 1.00 58.19 90 ALA A CA 1
ATOM 657 C C . ALA A 1 90 ? 2.396 5.964 -18.084 1.00 58.19 90 ALA A C 1
ATOM 659 O O . ALA A 1 90 ? 1.171 6.076 -18.166 1.00 58.19 90 ALA A O 1
ATOM 660 N N . HIS A 1 91 ? 2.931 5.016 -17.314 1.00 71.50 91 HIS A N 1
ATOM 661 C CA . HIS A 1 91 ? 2.134 4.018 -16.588 1.00 71.50 91 HIS A CA 1
ATOM 662 C C . HIS A 1 91 ? 1.721 4.484 -15.184 1.00 71.50 91 HIS A C 1
ATOM 664 O O . HIS A 1 91 ? 2.000 3.819 -14.192 1.00 71.50 91 HIS A O 1
ATOM 670 N N . HIS A 1 92 ? 1.049 5.625 -15.066 1.00 82.38 92 HIS A N 1
ATOM 671 C CA . HIS A 1 92 ? 0.520 6.079 -13.775 1.00 82.38 92 HIS A CA 1
ATOM 672 C C . HIS A 1 92 ? -0.732 5.284 -13.371 1.00 82.38 92 HIS A C 1
ATOM 674 O O . HIS A 1 92 ? -1.496 4.831 -14.224 1.00 82.38 92 HIS A O 1
ATOM 680 N N . LEU A 1 93 ? -0.971 5.140 -12.065 1.00 86.75 93 LEU A N 1
ATOM 681 C CA . LEU A 1 93 ? -2.112 4.393 -11.517 1.00 86.75 93 LEU A CA 1
ATOM 682 C C . LEU A 1 93 ? -3.024 5.300 -10.673 1.00 86.75 93 LEU A C 1
ATOM 684 O O . LEU A 1 93 ? -3.053 5.188 -9.442 1.00 86.75 93 LEU A O 1
ATOM 688 N N . PRO A 1 94 ? -3.797 6.206 -11.298 1.00 85.44 94 PRO A N 1
ATOM 689 C CA . PRO A 1 94 ? -4.536 7.228 -10.564 1.00 85.44 94 PRO A CA 1
ATOM 690 C C . PRO A 1 94 ? -5.766 6.684 -9.812 1.00 85.44 94 PRO A C 1
ATOM 692 O O . PRO A 1 94 ? -6.365 7.383 -8.996 1.00 85.44 94 PRO A O 1
ATOM 695 N N . SER A 1 95 ? -6.151 5.424 -10.047 1.00 88.62 95 SER A N 1
ATOM 696 C CA . SER A 1 95 ? -7.243 4.752 -9.333 1.00 88.62 95 SER A CA 1
ATOM 697 C C . SER A 1 95 ? -6.840 4.206 -7.961 1.00 88.62 95 SER A C 1
ATOM 699 O O . SER A 1 95 ? -7.727 3.975 -7.140 1.00 88.62 95 SER A O 1
ATOM 701 N N . THR A 1 96 ? -5.540 4.051 -7.678 1.00 91.62 96 THR A N 1
ATOM 702 C CA . THR A 1 96 ? -5.032 3.458 -6.422 1.00 91.62 96 THR A CA 1
ATOM 703 C C . THR A 1 96 ? -5.603 4.107 -5.149 1.00 91.62 96 THR A C 1
ATOM 705 O O . THR A 1 96 ? -5.915 3.378 -4.204 1.00 91.62 96 THR A O 1
ATOM 708 N N . PRO A 1 97 ? -5.881 5.429 -5.086 1.00 90.31 97 PRO A N 1
ATOM 709 C CA . PRO A 1 97 ? -6.518 6.041 -3.918 1.00 90.31 97 PRO A CA 1
ATOM 710 C C . PRO A 1 97 ? -7.965 5.572 -3.695 1.00 90.31 97 PRO A C 1
ATOM 712 O O . PRO A 1 97 ? -8.411 5.478 -2.549 1.00 90.31 97 PRO A O 1
ATOM 715 N N . ASN A 1 98 ? -8.706 5.254 -4.764 1.00 91.94 98 ASN A N 1
ATOM 716 C CA . ASN A 1 98 ? -10.067 4.717 -4.656 1.00 91.94 98 ASN A CA 1
ATOM 717 C C . ASN A 1 98 ? -10.055 3.294 -4.076 1.00 91.94 98 ASN A C 1
ATOM 719 O O . ASN A 1 98 ? -10.929 2.955 -3.269 1.00 91.94 98 ASN A O 1
ATOM 723 N N . ASP A 1 99 ? -9.054 2.487 -4.439 1.00 94.06 99 ASP A N 1
ATOM 724 C CA . ASP A 1 99 ? -8.876 1.134 -3.902 1.00 94.06 99 ASP A CA 1
ATOM 725 C C . ASP A 1 99 ? -8.651 1.194 -2.391 1.00 94.06 99 ASP A C 1
ATOM 727 O O . ASP A 1 99 ? -9.384 0.575 -1.614 1.00 94.06 99 ASP A O 1
ATOM 731 N N . ILE A 1 100 ? -7.702 2.030 -1.956 1.00 94.88 100 ILE A N 1
ATOM 732 C CA . ILE A 1 100 ? -7.384 2.206 -0.536 1.00 94.88 100 ILE A CA 1
ATOM 733 C C . ILE A 1 100 ? -8.579 2.722 0.248 1.00 94.88 100 ILE A C 1
ATOM 735 O O . ILE A 1 100 ? -8.852 2.208 1.332 1.00 94.88 100 ILE A O 1
ATOM 739 N N . LEU A 1 101 ? -9.330 3.687 -0.288 1.00 94.75 101 LEU A N 1
ATOM 740 C CA . LEU A 1 101 ? -10.523 4.192 0.385 1.00 94.75 101 LEU A CA 1
ATOM 741 C C . LEU A 1 101 ? -11.596 3.099 0.537 1.00 94.75 101 LEU A C 1
ATOM 743 O O . LEU A 1 101 ? -12.244 3.003 1.581 1.00 94.75 101 LEU A O 1
ATOM 747 N N . SER A 1 102 ? -11.773 2.248 -0.475 1.00 96.31 102 SER A N 1
ATOM 748 C CA . SER A 1 102 ? -12.720 1.127 -0.427 1.00 96.31 102 SER A CA 1
ATOM 749 C C . SER A 1 102 ?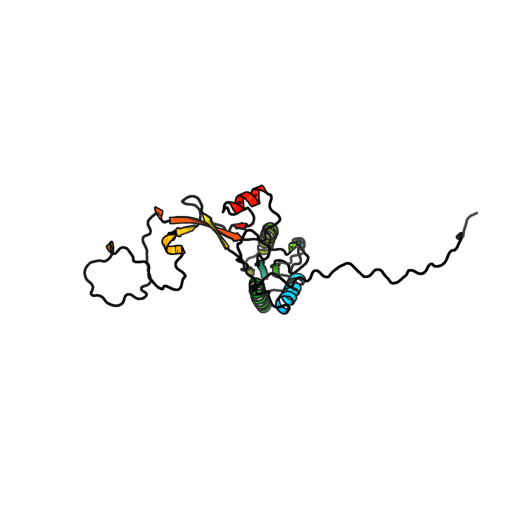 -12.321 0.099 0.634 1.00 96.31 102 SER A C 1
ATOM 751 O O . SER A 1 102 ? -13.152 -0.304 1.455 1.00 96.31 102 SER A O 1
ATOM 753 N N . ILE A 1 103 ? -11.038 -0.265 0.677 1.00 97.94 103 ILE A N 1
ATOM 754 C CA . ILE A 1 103 ? -10.482 -1.184 1.674 1.00 97.94 103 ILE A CA 1
ATOM 755 C C . ILE A 1 103 ? -10.544 -0.587 3.081 1.00 97.94 103 ILE A C 1
ATOM 757 O O . ILE A 1 103 ? -10.970 -1.272 4.009 1.00 97.94 103 ILE A O 1
ATOM 761 N N . TYR A 1 104 ? -10.198 0.689 3.249 1.00 97.31 104 TYR A N 1
ATOM 762 C CA . TYR A 1 104 ? -10.316 1.401 4.520 1.00 97.31 104 TYR A CA 1
ATOM 763 C C . TYR A 1 104 ? -11.746 1.315 5.069 1.00 97.31 104 TYR A C 1
ATOM 765 O O . TYR A 1 104 ? -11.959 0.854 6.190 1.00 97.31 104 TYR A O 1
ATOM 773 N N . ASN A 1 105 ? -12.742 1.659 4.247 1.00 97.38 105 ASN A N 1
ATOM 774 C CA . ASN A 1 105 ? -14.151 1.596 4.638 1.00 97.38 105 ASN A CA 1
ATOM 775 C C . ASN A 1 105 ? -14.593 0.170 4.999 1.00 97.38 105 ASN A C 1
ATOM 777 O O . ASN A 1 105 ? -15.369 -0.021 5.936 1.00 97.38 105 ASN A O 1
ATOM 781 N N . MET A 1 106 ? -14.112 -0.841 4.269 1.00 98.19 106 MET A N 1
ATOM 782 C CA . MET A 1 106 ? -14.371 -2.245 4.594 1.00 98.19 106 MET A CA 1
ATOM 783 C C . MET A 1 106 ? -13.769 -2.627 5.954 1.00 98.19 106 MET A C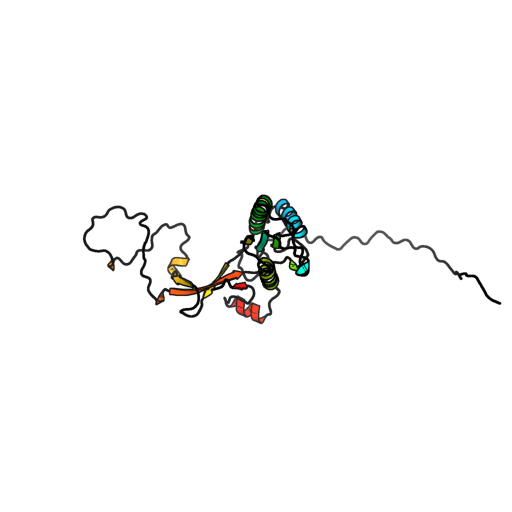 1
ATOM 785 O O . MET A 1 106 ? -14.439 -3.288 6.747 1.00 98.19 106 MET A O 1
ATOM 789 N N . LEU A 1 107 ? -12.527 -2.231 6.234 1.00 98.06 107 LEU A N 1
ATOM 790 C CA . LEU A 1 107 ? -11.838 -2.563 7.482 1.00 98.06 107 LEU A CA 1
ATOM 791 C C . LEU A 1 107 ? -12.509 -1.916 8.691 1.00 98.06 107 LEU A C 1
ATOM 793 O O . LEU A 1 107 ? -12.764 -2.610 9.675 1.00 98.06 107 LEU A O 1
ATOM 797 N N . VAL A 1 108 ? -12.878 -0.636 8.593 1.00 96.44 108 VAL A N 1
ATOM 798 C CA . VAL A 1 108 ? -13.628 0.058 9.652 1.00 96.44 108 VAL A CA 1
ATOM 799 C C . VAL A 1 108 ? -14.945 -0.670 9.942 1.00 96.44 108 VAL A C 1
ATOM 801 O O . VAL A 1 108 ? -15.241 -0.980 11.094 1.00 96.44 108 VAL A O 1
ATOM 804 N N . LYS A 1 109 ? -15.694 -1.075 8.905 1.00 97.62 109 LYS A N 1
ATOM 805 C CA . LYS A 1 109 ? -16.917 -1.889 9.065 1.00 97.62 109 LYS A CA 1
ATOM 806 C C . LYS A 1 109 ? -16.668 -3.263 9.701 1.00 97.62 109 LYS A C 1
ATOM 808 O O . LYS A 1 109 ? -17.580 -3.829 10.293 1.00 97.62 109 LYS A O 1
ATOM 813 N N . ARG A 1 110 ? -15.454 -3.809 9.582 1.00 96.88 110 ARG A N 1
ATOM 814 C CA . ARG A 1 110 ? -15.029 -5.080 10.198 1.00 96.88 110 ARG A CA 1
ATOM 815 C C . ARG A 1 110 ? -14.400 -4.900 11.588 1.00 96.88 110 ARG A C 1
ATOM 817 O O . ARG A 1 110 ? -13.809 -5.844 12.111 1.00 96.88 110 ARG A O 1
ATOM 824 N N . GLY A 1 111 ? -14.529 -3.714 12.184 1.00 94.75 111 GLY A N 1
ATOM 825 C CA . GLY A 1 111 ? -14.091 -3.431 13.551 1.00 94.75 111 GLY A CA 1
ATOM 826 C C . GLY A 1 111 ? -12.615 -3.059 13.679 1.00 94.75 111 GLY A C 1
ATOM 827 O O . GLY A 1 111 ? -12.050 -3.197 14.760 1.00 94.75 111 GLY A O 1
ATOM 828 N N . TYR A 1 112 ? -11.960 -2.630 12.597 1.00 94.69 112 TYR A N 1
ATOM 829 C CA . TYR A 1 112 ? -10.659 -1.974 12.714 1.00 94.69 112 TYR A CA 1
ATOM 830 C C . TYR A 1 112 ? -10.873 -0.528 13.162 1.00 94.69 112 TYR A C 1
ATOM 832 O O . TYR A 1 112 ? -11.534 0.248 12.475 1.00 94.69 112 TYR A O 1
ATOM 840 N N . GLU A 1 113 ? -10.279 -0.161 14.292 1.00 92.56 113 GLU A N 1
ATOM 841 C CA . GLU A 1 113 ? -10.228 1.232 14.733 1.00 92.56 113 GLU A CA 1
ATOM 842 C C . GLU A 1 113 ? -9.412 2.062 13.743 1.00 92.56 113 GLU A C 1
ATOM 844 O O . GLU A 1 113 ? -8.313 1.654 13.361 1.00 92.56 113 GLU A O 1
ATOM 849 N N . ALA A 1 114 ? -9.912 3.242 13.365 1.00 92.38 114 ALA A N 1
ATOM 850 C CA . ALA A 1 114 ? -9.227 4.126 12.419 1.00 92.38 114 ALA A CA 1
ATOM 851 C C . ALA A 1 114 ? -7.780 4.423 12.852 1.00 92.38 114 ALA A C 1
ATOM 853 O O . ALA A 1 114 ? -6.875 4.363 12.028 1.00 92.38 114 ALA A O 1
ATOM 854 N N . SER A 1 115 ? -7.555 4.618 14.155 1.00 90.56 115 SER A N 1
ATOM 855 C CA . SER A 1 115 ? -6.239 4.862 14.761 1.00 90.56 115 SER A CA 1
ATOM 856 C C . SER A 1 115 ? -5.256 3.691 14.650 1.00 90.56 115 SER A C 1
ATOM 858 O O . SER A 1 115 ? -4.059 3.889 14.826 1.00 90.56 115 SER A O 1
ATOM 860 N N . ASN A 1 116 ? -5.739 2.485 14.338 1.00 91.69 116 ASN A N 1
ATOM 861 C CA . ASN A 1 116 ? -4.934 1.283 14.108 1.00 91.69 116 ASN A CA 1
ATOM 862 C C . ASN A 1 116 ? -4.831 0.920 12.616 1.00 91.69 116 ASN A C 1
ATOM 864 O O . ASN A 1 116 ? -4.364 -0.171 12.267 1.00 91.69 116 ASN A O 1
ATOM 868 N N . ILE A 1 117 ? -5.270 1.813 11.726 1.00 94.12 117 ILE A N 1
ATOM 869 C CA . ILE A 1 117 ? -5.068 1.706 10.284 1.00 94.12 117 ILE A CA 1
ATOM 870 C C . ILE A 1 117 ? -4.031 2.753 9.881 1.00 94.12 117 ILE A C 1
ATOM 872 O O . ILE A 1 117 ? -4.254 3.957 9.989 1.00 94.12 117 ILE A O 1
ATOM 876 N N . ARG A 1 118 ? -2.880 2.289 9.402 1.00 93.62 118 ARG A N 1
ATOM 877 C CA . ARG A 1 118 ? -1.833 3.138 8.841 1.00 93.62 118 ARG A CA 1
ATOM 878 C C . ARG A 1 118 ? -1.980 3.178 7.326 1.00 93.62 118 ARG A C 1
ATOM 880 O O . ARG A 1 118 ? -2.142 2.137 6.693 1.00 93.62 118 ARG A O 1
ATOM 887 N N . ILE A 1 119 ? -1.908 4.373 6.750 1.00 94.19 119 ILE A N 1
ATOM 888 C CA . ILE A 1 119 ? -2.025 4.583 5.307 1.00 94.19 119 ILE A CA 1
ATOM 889 C C . ILE A 1 119 ? -0.771 5.300 4.811 1.00 94.19 119 ILE A C 1
ATOM 891 O O . ILE A 1 119 ? -0.427 6.364 5.325 1.00 94.19 119 ILE A O 1
ATOM 895 N N . LEU A 1 120 ? -0.109 4.721 3.810 1.00 93.44 120 LEU A N 1
ATOM 896 C CA . LEU A 1 120 ? 0.953 5.365 3.048 1.00 93.44 120 LEU A CA 1
ATOM 897 C C . LEU A 1 120 ? 0.417 5.741 1.667 1.00 93.44 120 LEU A C 1
ATOM 899 O O . LEU A 1 120 ? -0.103 4.882 0.956 1.00 93.44 120 LEU A O 1
ATOM 903 N N . SER A 1 121 ? 0.519 7.011 1.288 1.00 90.69 121 SER A N 1
ATOM 904 C CA . SER A 1 121 ? 0.023 7.490 0.002 1.00 90.69 121 SER A CA 1
ATOM 905 C C . SER A 1 121 ? 0.770 8.719 -0.503 1.00 90.69 121 SER A C 1
ATOM 907 O O . SER A 1 121 ? 1.171 9.584 0.268 1.00 90.69 121 SER A O 1
ATOM 909 N N . GLU A 1 122 ? 0.938 8.799 -1.819 1.00 85.94 122 GLU A N 1
ATOM 910 C CA . GLU A 1 122 ? 1.612 9.905 -2.502 1.00 85.94 122 GLU A CA 1
ATOM 911 C C . GLU A 1 122 ? 0.756 11.188 -2.502 1.00 85.94 122 GLU A C 1
ATOM 913 O O . GLU A 1 122 ? -0.425 11.153 -2.840 1.00 85.94 122 GLU A O 1
ATOM 918 N N . GLY A 1 123 ? 1.347 12.328 -2.123 1.00 75.81 123 GLY A N 1
ATOM 919 C CA . GLY A 1 123 ? 0.845 13.669 -2.470 1.00 75.81 123 GLY A CA 1
ATOM 920 C C . GLY A 1 123 ? -0.391 14.202 -1.726 1.00 75.81 123 GLY A C 1
ATOM 921 O O . GLY A 1 123 ? -0.761 15.357 -1.930 1.00 75.81 123 GLY A O 1
ATOM 922 N N . PHE A 1 124 ? -1.037 13.432 -0.843 1.00 73.81 124 PHE A N 1
ATOM 923 C CA . PHE A 1 124 ? -2.302 13.865 -0.214 1.00 73.81 124 PHE A CA 1
ATOM 924 C C . PHE A 1 124 ? -2.160 14.646 1.096 1.00 73.81 124 PHE A C 1
ATOM 926 O O . PHE A 1 124 ? -3.045 15.449 1.431 1.00 73.81 124 PHE A O 1
ATOM 933 N N . VAL A 1 125 ? -1.063 14.429 1.826 1.00 74.12 125 VAL A N 1
ATOM 934 C CA . VAL A 1 125 ? -0.757 15.069 3.113 1.00 74.12 125 VAL A CA 1
ATOM 935 C C . VAL A 1 125 ? 0.665 15.621 3.064 1.00 74.12 125 VAL A C 1
ATOM 937 O O . VAL A 1 125 ? 1.547 15.031 2.451 1.00 74.12 125 VAL A O 1
ATOM 940 N N . LYS A 1 126 ? 0.916 16.751 3.735 1.00 71.12 126 LYS A N 1
ATOM 941 C CA . LYS A 1 126 ? 2.257 17.366 3.789 1.00 71.12 126 LYS A CA 1
ATOM 942 C C . LYS A 1 126 ? 3.285 16.529 4.568 1.00 71.12 126 LYS A C 1
ATOM 944 O O . LYS A 1 126 ? 4.479 16.799 4.483 1.00 71.12 126 LYS A O 1
ATOM 949 N N . ASN A 1 127 ? 2.839 15.550 5.357 1.00 76.12 127 ASN A N 1
ATOM 950 C CA . ASN A 1 127 ? 3.719 14.719 6.172 1.00 76.12 127 ASN A CA 1
ATOM 951 C C . ASN A 1 127 ? 4.451 13.690 5.299 1.00 76.12 127 ASN A C 1
ATOM 953 O O . ASN A 1 127 ? 3.864 12.685 4.893 1.00 76.12 127 ASN A O 1
ATOM 957 N N . LEU A 1 128 ? 5.752 13.903 5.092 1.00 80.56 128 LEU A N 1
ATOM 958 C CA . LEU A 1 128 ? 6.618 13.007 4.318 1.00 80.56 128 LEU A CA 1
ATOM 959 C C . LEU A 1 128 ? 6.671 11.577 4.872 1.00 80.56 128 LEU A C 1
ATOM 961 O O . LEU A 1 128 ? 6.936 10.646 4.120 1.00 80.56 128 LEU A O 1
ATOM 965 N N . SER A 1 129 ? 6.379 11.375 6.158 1.00 81.81 129 SER A N 1
ATOM 966 C CA . SER A 1 129 ? 6.339 10.035 6.757 1.00 81.81 129 SER A CA 1
ATOM 967 C C . SER A 1 129 ? 5.216 9.176 6.168 1.00 81.81 129 SER A C 1
ATOM 969 O O . SER A 1 129 ? 5.330 7.958 6.125 1.00 81.81 129 SER A O 1
ATOM 971 N N . SER A 1 130 ? 4.138 9.800 5.679 1.00 86.06 130 SER A N 1
ATOM 972 C CA . SER A 1 130 ? 3.041 9.096 5.004 1.00 86.06 130 SER A CA 1
ATOM 973 C C . SER A 1 130 ? 3.329 8.789 3.534 1.00 86.06 130 SER A C 1
ATOM 975 O O . SER A 1 130 ? 2.550 8.083 2.902 1.00 86.06 130 SER A O 1
ATOM 977 N N . ASN A 1 131 ? 4.451 9.256 2.978 1.00 89.56 131 ASN A N 1
ATOM 978 C CA . ASN A 1 131 ? 4.805 8.913 1.607 1.00 89.56 131 ASN A CA 1
ATOM 979 C C . ASN A 1 131 ? 5.192 7.426 1.517 1.00 89.56 131 ASN A C 1
ATOM 981 O O . ASN A 1 131 ? 5.914 6.929 2.385 1.00 89.56 131 ASN A O 1
ATOM 985 N N . PRO A 1 132 ? 4.783 6.708 0.461 1.00 91.62 132 PRO A N 1
ATOM 986 C CA . PRO A 1 132 ? 5.017 5.276 0.308 1.00 91.62 132 PRO A CA 1
ATOM 987 C C . PRO A 1 132 ? 6.420 4.991 -0.248 1.00 91.62 132 PRO A C 1
ATOM 989 O O . PRO A 1 132 ? 6.588 4.308 -1.257 1.00 91.62 132 PRO A O 1
ATOM 992 N N . THR A 1 133 ? 7.440 5.551 0.399 1.00 89.75 133 THR A N 1
ATOM 993 C CA . THR A 1 133 ? 8.850 5.325 0.068 1.00 89.75 133 THR A CA 1
ATOM 994 C C . THR A 1 133 ? 9.310 3.989 0.640 1.00 89.75 133 THR A C 1
ATOM 996 O O . THR A 1 133 ? 8.676 3.434 1.543 1.00 89.75 133 THR A O 1
ATOM 999 N N . LYS A 1 134 ? 10.428 3.451 0.139 1.00 88.94 134 LYS A N 1
ATOM 1000 C CA . LYS A 1 134 ? 10.977 2.173 0.622 1.00 88.94 134 LYS A CA 1
ATOM 1001 C C . LYS A 1 134 ? 11.144 2.157 2.140 1.00 88.94 134 LYS A C 1
ATOM 1003 O O . LYS A 1 134 ? 10.696 1.220 2.797 1.00 88.94 134 LYS A O 1
ATOM 1008 N N . ARG A 1 135 ? 11.741 3.217 2.690 1.00 87.62 135 ARG A N 1
ATOM 1009 C CA . ARG A 1 135 ? 11.988 3.355 4.128 1.00 87.62 135 ARG A CA 1
ATOM 1010 C C . ARG A 1 135 ? 10.684 3.343 4.924 1.00 87.62 135 ARG A C 1
ATOM 1012 O O . ARG A 1 135 ? 10.559 2.579 5.877 1.00 87.62 135 ARG A O 1
ATOM 1019 N N . ASN A 1 136 ? 9.709 4.157 4.526 1.00 90.19 136 ASN A N 1
ATOM 1020 C CA . ASN A 1 136 ? 8.434 4.261 5.237 1.00 90.19 136 ASN A CA 1
ATOM 1021 C C . ASN A 1 136 ? 7.621 2.967 5.152 1.00 90.19 136 ASN A C 1
ATOM 1023 O O . ASN A 1 136 ? 6.986 2.575 6.133 1.00 90.19 136 ASN A O 1
ATOM 1027 N N . LEU A 1 137 ? 7.672 2.280 4.007 1.00 92.25 137 LEU A N 1
ATOM 1028 C CA . LEU A 1 137 ? 7.030 0.983 3.832 1.00 92.25 137 LEU A CA 1
ATOM 1029 C C . LEU A 1 137 ? 7.651 -0.075 4.749 1.00 92.25 137 LEU A C 1
ATOM 1031 O O . LEU A 1 137 ? 6.911 -0.768 5.441 1.00 92.25 137 LEU A O 1
ATOM 1035 N N . GLN A 1 138 ? 8.983 -0.161 4.820 1.00 90.81 138 GLN A N 1
ATOM 1036 C CA . GLN A 1 138 ? 9.677 -1.097 5.714 1.00 90.81 138 GLN A CA 1
ATOM 1037 C C . GLN A 1 138 ? 9.325 -0.849 7.187 1.00 90.81 138 GLN A C 1
ATOM 1039 O O . GLN A 1 138 ? 8.848 -1.760 7.859 1.00 90.81 138 GLN A O 1
ATOM 1044 N N . LEU A 1 139 ? 9.435 0.399 7.654 1.00 89.56 139 LEU A N 1
ATOM 1045 C CA . LEU A 1 139 ? 9.072 0.773 9.029 1.00 89.56 139 LEU A CA 1
ATOM 1046 C C . LEU A 1 139 ? 7.593 0.504 9.342 1.00 89.56 139 LEU A C 1
ATOM 1048 O O . LEU A 1 139 ? 7.221 0.204 10.476 1.00 89.56 139 LEU A O 1
ATOM 1052 N N . SER A 1 140 ? 6.719 0.628 8.344 1.00 92.00 140 SER A N 1
ATOM 1053 C CA . SER A 1 140 ? 5.293 0.356 8.516 1.00 92.00 140 SER A CA 1
ATOM 1054 C C . SER A 1 140 ? 4.970 -1.132 8.532 1.00 92.00 140 SER A C 1
ATOM 1056 O O . SER A 1 140 ? 4.058 -1.535 9.249 1.00 92.00 140 SER A O 1
ATOM 1058 N N . LEU A 1 141 ? 5.711 -1.951 7.785 1.00 93.19 141 LEU A N 1
ATOM 1059 C CA . LEU A 1 141 ? 5.613 -3.407 7.866 1.00 93.19 141 LEU A CA 1
ATOM 1060 C C . LEU A 1 141 ? 6.097 -3.912 9.230 1.00 93.19 141 LEU A C 1
ATOM 1062 O O . LEU A 1 141 ? 5.420 -4.742 9.828 1.00 93.19 141 LEU A O 1
ATOM 1066 N N . GLU A 1 142 ? 7.199 -3.364 9.751 1.00 90.75 142 GLU A N 1
ATOM 1067 C CA . GLU A 1 142 ? 7.684 -3.645 11.111 1.00 90.75 142 GLU A CA 1
ATOM 1068 C C . GLU A 1 142 ? 6.609 -3.307 12.154 1.00 90.75 142 GLU A C 1
ATOM 1070 O O . GLU A 1 142 ? 6.180 -4.180 12.907 1.00 90.75 142 GLU A O 1
ATOM 1075 N N . TRP A 1 143 ? 6.060 -2.088 12.111 1.00 90.31 143 TRP A N 1
ATOM 1076 C CA . TRP A 1 143 ? 4.952 -1.674 12.982 1.00 90.31 143 TRP A CA 1
ATOM 1077 C C . TRP A 1 143 ? 3.719 -2.588 12.888 1.00 90.31 143 TRP A C 1
ATOM 1079 O O . TRP A 1 143 ? 3.038 -2.835 13.892 1.00 90.31 143 TRP A O 1
ATOM 1089 N N . LEU A 1 144 ? 3.405 -3.078 11.683 1.00 92.31 144 LEU A N 1
ATOM 1090 C CA . LEU A 1 144 ? 2.248 -3.938 11.463 1.00 92.31 144 LEU A CA 1
ATOM 1091 C C . LEU A 1 144 ? 2.405 -5.251 12.235 1.00 92.31 144 LEU A C 1
ATOM 1093 O O . LEU A 1 144 ? 1.452 -5.694 12.872 1.00 92.31 144 LEU A O 1
ATOM 1097 N N . VAL A 1 145 ? 3.583 -5.871 12.196 1.00 91.25 145 VAL A N 1
ATOM 1098 C CA . VAL A 1 145 ? 3.810 -7.193 12.805 1.00 91.25 145 VAL A CA 1
ATOM 1099 C C . VAL A 1 145 ? 4.275 -7.122 14.256 1.00 91.25 145 VAL A C 1
ATOM 1101 O O . VAL A 1 145 ? 4.146 -8.101 14.990 1.00 91.25 145 VAL A O 1
ATOM 1104 N N . GLU A 1 146 ? 4.778 -5.973 14.697 1.00 87.50 146 GLU A N 1
ATOM 1105 C CA . GLU A 1 146 ? 5.351 -5.838 16.027 1.00 87.50 146 GLU A CA 1
ATOM 1106 C C . GLU A 1 146 ? 4.330 -6.085 17.147 1.00 87.50 146 GLU A C 1
ATOM 1108 O O . GLU A 1 146 ? 3.229 -5.519 17.181 1.00 87.50 146 GLU A O 1
ATOM 1113 N N . GLY A 1 147 ? 4.725 -6.954 18.082 1.00 83.12 147 GLY A N 1
ATOM 1114 C CA . GLY A 1 147 ? 3.927 -7.341 19.241 1.00 83.12 147 GLY A CA 1
ATOM 1115 C C . GLY A 1 147 ? 2.715 -8.219 18.922 1.00 83.12 147 GLY A C 1
ATOM 1116 O O . GLY A 1 147 ? 1.878 -8.395 19.804 1.00 83.12 147 GLY A O 1
ATOM 1117 N N . ALA A 1 148 ? 2.590 -8.753 17.699 1.00 89.69 148 ALA A N 1
ATOM 1118 C CA . ALA A 1 148 ? 1.474 -9.621 17.327 1.00 89.69 148 ALA A CA 1
ATOM 1119 C C . ALA A 1 148 ? 1.392 -10.882 18.200 1.00 89.69 148 ALA A C 1
ATOM 1121 O O . ALA A 1 148 ? 2.388 -11.574 18.407 1.00 89.69 148 ALA A O 1
ATOM 1122 N N . GLN A 1 149 ? 0.186 -11.174 18.689 1.00 89.56 149 GLN A N 1
ATOM 1123 C CA . GLN A 1 149 ? -0.118 -12.348 19.510 1.00 89.56 149 GLN A CA 1
ATOM 1124 C C . GLN A 1 149 ? -1.078 -13.304 18.784 1.00 89.56 149 GLN A C 1
ATOM 1126 O O . GLN A 1 149 ? -1.795 -12.888 17.870 1.00 89.56 149 GLN A O 1
ATOM 1131 N N . PRO A 1 150 ? -1.147 -14.590 19.173 1.00 9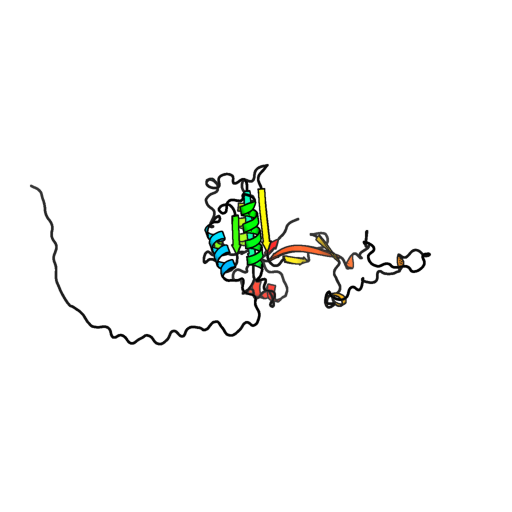3.69 150 PRO A N 1
ATOM 1132 C CA . PRO A 1 150 ? -2.185 -15.490 18.678 1.00 93.69 150 PRO A CA 1
ATOM 1133 C C . PRO A 1 150 ? -3.591 -14.901 18.876 1.00 93.69 150 PRO A C 1
ATOM 1135 O O . PRO A 1 150 ? -3.940 -14.464 19.969 1.00 93.69 150 PRO A O 1
ATOM 1138 N N . GLY A 1 151 ? -4.405 -14.896 17.816 1.00 92.44 151 GLY A N 1
ATOM 1139 C CA . GLY A 1 151 ? -5.751 -14.302 17.829 1.00 92.44 151 GLY A CA 1
ATOM 1140 C C . GLY A 1 151 ? -5.818 -12.831 17.399 1.00 92.44 151 GLY A C 1
ATOM 1141 O O . GLY A 1 151 ? -6.921 -12.282 17.289 1.00 92.44 151 GLY A O 1
ATOM 1142 N N . ASP A 1 152 ? -4.673 -12.210 17.112 1.00 94.12 152 ASP A N 1
ATOM 1143 C CA . ASP A 1 152 ? -4.599 -10.919 16.437 1.00 94.12 152 ASP A CA 1
ATOM 1144 C C . ASP A 1 152 ? -4.877 -11.036 14.930 1.00 94.12 152 ASP A C 1
ATOM 1146 O O . ASP A 1 152 ? -4.606 -12.045 14.281 1.00 94.12 152 ASP A O 1
ATOM 1150 N N . TYR A 1 153 ? -5.354 -9.940 14.347 1.00 95.81 153 TYR A N 1
ATOM 1151 C CA . TYR A 1 153 ? -5.589 -9.770 12.923 1.00 95.81 153 TYR A CA 1
ATOM 1152 C C . TYR A 1 153 ? -4.677 -8.673 12.385 1.00 95.81 153 TYR A C 1
ATOM 1154 O O . TYR A 1 153 ? -4.731 -7.512 12.810 1.00 95.81 153 TYR A O 1
ATOM 1162 N N . ARG A 1 154 ? -3.856 -9.038 11.405 1.00 95.75 154 ARG A N 1
ATOM 1163 C CA . ARG A 1 154 ? -3.025 -8.111 10.639 1.00 95.75 154 ARG A CA 1
ATOM 1164 C C . ARG A 1 154 ? -3.503 -8.098 9.203 1.00 95.75 154 ARG A C 1
ATOM 1166 O O . ARG A 1 154 ? -3.780 -9.147 8.631 1.00 95.75 154 ARG A O 1
ATOM 1173 N N . TYR A 1 155 ? -3.645 -6.904 8.649 1.00 97.69 155 TYR A N 1
ATOM 1174 C CA . TYR A 1 155 ? -4.075 -6.728 7.273 1.00 97.69 155 TYR A CA 1
ATOM 1175 C C . TYR A 1 155 ? -3.074 -5.852 6.531 1.00 97.69 155 TYR A C 1
ATOM 1177 O O . TYR A 1 155 ? -2.727 -4.769 6.993 1.00 97.69 155 TYR A O 1
ATOM 1185 N N . PHE A 1 156 ? -2.618 -6.319 5.379 1.00 97.69 156 PHE A N 1
ATOM 1186 C CA . PHE A 1 156 ? -1.748 -5.560 4.495 1.00 97.69 156 PHE A CA 1
ATOM 1187 C C . PHE A 1 156 ? -2.398 -5.485 3.122 1.00 97.69 156 PHE A C 1
ATOM 1189 O O . PHE A 1 156 ? -2.849 -6.500 2.593 1.00 97.69 156 PHE A O 1
ATOM 1196 N N . HIS A 1 157 ? -2.454 -4.286 2.555 1.00 97.69 157 HIS A N 1
ATOM 1197 C CA . HIS A 1 157 ? -2.922 -4.092 1.196 1.00 97.69 157 HIS A CA 1
ATOM 1198 C C . HIS A 1 157 ? -2.072 -3.046 0.486 1.00 97.69 157 HIS A C 1
ATOM 1200 O O . HIS A 1 157 ? -1.809 -1.965 1.014 1.00 97.69 157 HIS A O 1
ATOM 1206 N N . PHE A 1 158 ? -1.668 -3.398 -0.725 1.00 96.25 158 PHE A N 1
ATOM 1207 C CA . PHE A 1 158 ? -0.828 -2.601 -1.597 1.00 96.25 158 PHE A CA 1
ATOM 1208 C C . PHE A 1 158 ? -1.553 -2.432 -2.931 1.00 96.25 158 PHE A C 1
ATOM 1210 O O . PHE A 1 158 ? -1.920 -3.428 -3.553 1.00 96.25 158 PHE A O 1
ATOM 1217 N N . SER A 1 159 ? -1.754 -1.183 -3.347 1.00 94.69 159 SER A N 1
ATOM 1218 C CA . SER A 1 159 ? -2.239 -0.820 -4.677 1.00 94.69 159 SER A CA 1
ATOM 1219 C C . SER A 1 159 ? -1.180 0.052 -5.357 1.00 94.69 159 SER A C 1
ATOM 1221 O O . SER A 1 159 ? -0.919 1.186 -4.947 1.00 94.69 159 SER A O 1
ATOM 1223 N N . GLY A 1 160 ? -0.506 -0.531 -6.348 1.00 91.75 160 GLY A N 1
ATOM 1224 C CA . GLY A 1 160 ? 0.654 0.032 -7.036 1.00 91.75 160 GLY A CA 1
ATOM 1225 C C . GLY A 1 160 ? 1.280 -0.984 -7.999 1.00 91.75 160 GLY A C 1
ATOM 1226 O O . GLY A 1 160 ? 0.778 -2.099 -8.150 1.00 91.75 160 GLY A O 1
ATOM 1227 N N . HIS A 1 161 ? 2.400 -0.624 -8.625 1.00 89.25 161 HIS A N 1
ATOM 1228 C CA . HIS A 1 161 ? 3.136 -1.500 -9.536 1.00 89.25 161 HIS A CA 1
ATOM 1229 C C . HIS A 1 161 ? 3.934 -2.574 -8.798 1.00 89.25 161 HIS A C 1
ATOM 1231 O O . HIS A 1 161 ? 4.661 -2.305 -7.835 1.00 89.25 161 HIS A O 1
ATOM 1237 N N . GLY A 1 162 ? 3.836 -3.797 -9.310 1.00 86.19 162 GLY A N 1
ATOM 1238 C CA . GLY A 1 162 ? 4.759 -4.884 -9.012 1.00 86.19 162 GLY A CA 1
ATOM 1239 C C . GLY A 1 162 ? 5.813 -4.988 -10.107 1.00 86.19 162 GLY A C 1
ATOM 1240 O O . GLY A 1 162 ? 5.526 -4.749 -11.277 1.00 86.19 162 GLY A O 1
ATOM 1241 N N . VAL A 1 163 ? 7.032 -5.360 -9.735 1.00 81.75 163 VAL A N 1
ATOM 1242 C CA . VAL A 1 163 ? 8.113 -5.622 -10.688 1.00 81.75 163 VAL A CA 1
ATOM 1243 C C . VAL A 1 163 ? 8.703 -7.003 -10.445 1.00 81.75 163 VAL A C 1
ATOM 1245 O O . VAL A 1 163 ? 8.815 -7.446 -9.302 1.00 81.75 163 VAL A O 1
ATOM 1248 N N . ALA A 1 164 ? 9.095 -7.678 -11.522 1.00 82.56 164 ALA A N 1
ATOM 1249 C CA . ALA A 1 164 ? 9.853 -8.919 -11.471 1.00 82.56 164 ALA A CA 1
ATOM 1250 C C . ALA A 1 164 ? 11.278 -8.652 -11.959 1.00 82.56 164 ALA A C 1
ATOM 1252 O O . ALA A 1 164 ? 11.466 -8.003 -12.987 1.00 82.56 164 ALA A O 1
ATOM 1253 N N . PHE A 1 165 ? 12.280 -9.153 -11.240 1.00 81.75 165 PHE A N 1
ATOM 1254 C CA . PHE A 1 165 ? 13.664 -9.142 -11.713 1.00 81.75 165 PHE A CA 1
ATOM 1255 C C . PHE A 1 165 ? 14.207 -10.552 -11.816 1.00 81.75 165 PHE A C 1
ATOM 1257 O O . PHE A 1 165 ? 14.027 -11.374 -10.914 1.00 81.75 165 PHE A O 1
ATOM 1264 N N . GLU A 1 166 ? 14.898 -10.799 -12.923 1.00 82.75 166 GLU A N 1
ATOM 1265 C CA . GLU A 1 166 ? 15.573 -12.059 -13.184 1.00 82.75 166 GLU A CA 1
ATOM 1266 C C . GLU A 1 166 ? 16.639 -12.332 -12.117 1.00 82.75 166 GLU A C 1
ATOM 1268 O O . GLU A 1 166 ? 17.347 -11.437 -11.646 1.00 82.75 166 GLU A O 1
ATOM 1273 N N . ASN A 1 167 ? 16.730 -13.594 -11.725 1.00 82.06 167 ASN A N 1
ATOM 1274 C CA . ASN A 1 167 ? 17.663 -14.093 -10.740 1.00 82.06 167 ASN A CA 1
ATOM 1275 C C . ASN A 1 167 ? 18.454 -15.275 -11.309 1.00 82.06 167 ASN A C 1
ATOM 1277 O O . ASN A 1 167 ? 18.089 -15.872 -12.323 1.00 82.06 167 ASN A O 1
ATOM 1281 N N . LYS A 1 168 ? 19.548 -15.631 -10.632 1.00 84.25 168 LYS A N 1
ATOM 1282 C CA . LYS A 1 168 ? 20.348 -16.807 -10.977 1.00 84.25 168 LYS A CA 1
ATOM 1283 C C . LYS A 1 168 ? 19.491 -18.072 -10.911 1.00 84.25 168 LYS A C 1
ATOM 1285 O O . LYS A 1 168 ? 18.594 -18.185 -10.073 1.00 84.25 168 LYS A O 1
ATOM 1290 N N . SER A 1 169 ? 19.810 -19.043 -11.764 1.00 80.06 169 SER A N 1
ATOM 1291 C CA . SER A 1 169 ? 19.137 -20.342 -11.791 1.00 80.06 169 SER A CA 1
ATOM 1292 C C . SER A 1 169 ? 19.092 -20.978 -10.397 1.00 80.06 169 SER A C 1
ATOM 1294 O O . SER A 1 169 ? 20.100 -21.017 -9.690 1.00 80.06 169 SER A O 1
ATOM 1296 N N . GLY A 1 170 ? 17.913 -21.470 -10.008 1.00 80.31 170 GLY A N 1
ATOM 1297 C CA . GLY A 1 170 ? 17.664 -22.081 -8.698 1.00 80.31 170 GLY A CA 1
ATOM 1298 C C . GLY A 1 170 ? 17.345 -21.097 -7.567 1.00 80.31 170 GLY A C 1
ATOM 1299 O O . GLY A 1 170 ? 17.198 -21.533 -6.430 1.00 80.31 170 GLY A O 1
ATOM 1300 N N . GLN A 1 171 ? 17.222 -19.794 -7.848 1.00 80.75 171 GLN A N 1
ATOM 1301 C CA . GLN A 1 171 ? 16.864 -18.785 -6.848 1.00 80.75 171 GLN A CA 1
ATOM 1302 C C . GLN A 1 171 ? 15.584 -18.030 -7.228 1.00 80.75 171 GLN A C 1
ATOM 1304 O O . GLN A 1 171 ? 15.561 -17.302 -8.216 1.00 80.75 171 GLN A O 1
ATOM 1309 N N . GLY A 1 172 ? 14.550 -18.111 -6.392 1.00 83.25 172 GLY A N 1
ATOM 1310 C CA . GLY A 1 172 ? 13.270 -17.428 -6.617 1.00 83.25 172 GLY A CA 1
ATOM 1311 C C . GLY A 1 172 ? 12.250 -18.286 -7.366 1.00 83.25 172 GLY A C 1
ATOM 1312 O O . GLY A 1 172 ? 12.362 -19.512 -7.417 1.00 83.25 172 GLY A O 1
ATOM 1313 N N . LYS A 1 173 ? 11.226 -17.642 -7.931 1.00 84.00 173 LYS A N 1
ATOM 1314 C CA . LYS A 1 173 ? 10.158 -18.314 -8.685 1.00 84.00 173 LYS A CA 1
ATOM 1315 C C . LYS A 1 173 ? 10.633 -18.675 -10.080 1.00 84.00 173 LYS A C 1
ATOM 1317 O O . LYS A 1 173 ? 11.379 -17.918 -10.686 1.00 84.00 173 LYS A O 1
ATOM 1322 N N . VAL A 1 174 ? 10.137 -19.782 -10.622 1.00 85.88 174 VAL A N 1
ATOM 1323 C CA . VAL A 1 174 ? 10.405 -20.194 -12.004 1.00 85.88 174 VAL A CA 1
ATOM 1324 C C . VAL A 1 174 ? 9.217 -19.807 -12.886 1.00 85.88 174 VAL A C 1
ATOM 1326 O O . VAL A 1 174 ? 8.083 -20.163 -12.572 1.00 85.88 174 VAL A O 1
ATOM 1329 N N . ALA A 1 175 ? 9.461 -19.094 -13.985 1.00 85.31 175 ALA A N 1
ATOM 1330 C CA . ALA A 1 175 ? 8.463 -18.824 -15.021 1.00 85.31 175 ALA A CA 1
ATOM 1331 C C . ALA A 1 175 ? 9.006 -19.156 -16.405 1.00 85.31 175 ALA A C 1
ATOM 1333 O O . ALA A 1 175 ? 10.207 -19.063 -16.665 1.00 85.31 175 ALA A O 1
ATOM 1334 N N . ARG A 1 176 ? 8.082 -19.507 -17.301 1.00 85.62 176 ARG A N 1
ATOM 1335 C CA . ARG A 1 176 ? 8.354 -19.607 -18.730 1.00 85.62 176 ARG A CA 1
ATOM 1336 C C . ARG A 1 176 ? 8.489 -18.204 -19.314 1.00 85.62 176 ARG A C 1
ATOM 1338 O O . ARG A 1 176 ? 7.623 -17.360 -19.097 1.00 85.62 176 ARG A O 1
ATOM 1345 N N . VAL A 1 177 ? 9.551 -17.974 -20.070 1.00 81.06 177 VAL A N 1
ATOM 1346 C CA . VAL A 1 177 ? 9.721 -16.758 -20.863 1.00 81.06 177 VAL A CA 1
ATOM 1347 C C . VAL A 1 177 ? 8.801 -16.841 -22.069 1.00 81.06 177 VAL A C 1
ATOM 1349 O O . VAL A 1 177 ? 8.835 -17.824 -22.806 1.00 81.06 177 VAL A O 1
ATOM 1352 N N . ILE A 1 178 ? 7.985 -15.813 -22.276 1.00 73.19 178 ILE A N 1
ATOM 1353 C CA . ILE A 1 178 ? 7.233 -15.651 -23.517 1.00 73.19 178 ILE A CA 1
ATOM 1354 C C . ILE A 1 178 ? 8.191 -14.999 -24.526 1.00 73.19 178 ILE A C 1
ATOM 1356 O O . ILE A 1 178 ? 8.676 -13.902 -24.246 1.00 73.19 178 ILE A O 1
ATOM 1360 N N . PRO A 1 179 ? 8.522 -15.660 -25.653 1.00 67.44 179 PRO A N 1
ATOM 1361 C CA . PRO A 1 179 ? 9.359 -15.068 -26.691 1.00 67.44 179 PRO A CA 1
ATOM 1362 C C . PRO A 1 179 ? 8.806 -13.722 -27.160 1.00 67.44 179 PRO A C 1
ATOM 1364 O O . PRO A 1 179 ? 7.595 -13.554 -27.277 1.00 67.44 179 PRO A O 1
ATOM 1367 N N . GLU A 1 180 ? 9.693 -12.785 -27.483 1.00 62.44 180 GLU A N 1
ATOM 1368 C CA . GLU A 1 180 ? 9.341 -11.417 -27.892 1.00 62.44 180 GLU A CA 1
ATOM 1369 C C . GLU A 1 180 ? 8.419 -11.391 -29.128 1.00 62.44 180 GLU A C 1
ATOM 1371 O O . GLU A 1 180 ? 7.488 -10.597 -29.195 1.00 62.44 180 GLU A O 1
ATOM 1376 N N . SER A 1 181 ? 8.552 -12.373 -30.030 1.00 62.44 181 SER A N 1
ATOM 1377 C CA . SER A 1 181 ? 7.654 -12.581 -31.182 1.00 62.44 181 SER A CA 1
ATOM 1378 C C . SER A 1 181 ? 6.195 -12.907 -30.819 1.00 62.44 181 SER A C 1
ATOM 1380 O O . SER A 1 181 ? 5.314 -12.880 -31.683 1.00 62.44 181 SER A O 1
ATOM 1382 N N . LEU A 1 182 ? 5.928 -13.247 -29.556 1.00 59.38 182 LEU A N 1
ATOM 1383 C CA . LEU A 1 182 ? 4.593 -13.462 -28.998 1.00 59.38 182 LEU A CA 1
ATOM 1384 C C . LEU A 1 182 ? 4.162 -12.322 -28.060 1.00 59.38 182 LEU A C 1
ATOM 1386 O O . LEU A 1 182 ? 2.980 -12.246 -27.737 1.00 59.38 182 LEU A O 1
ATOM 1390 N N . ALA A 1 183 ? 5.081 -11.449 -27.631 1.00 55.28 183 ALA A N 1
ATOM 1391 C CA . ALA A 1 183 ? 4.818 -10.388 -26.655 1.00 55.28 183 ALA A CA 1
ATOM 1392 C C . ALA A 1 183 ? 4.016 -9.207 -27.240 1.00 55.28 183 ALA A C 1
ATOM 1394 O O . ALA A 1 183 ? 3.231 -8.595 -26.520 1.00 55.28 183 ALA A O 1
ATOM 1395 N N . ASP A 1 184 ? 4.140 -8.944 -28.546 1.00 51.22 184 ASP A N 1
ATOM 1396 C CA . ASP A 1 184 ? 3.384 -7.895 -29.257 1.00 51.22 184 ASP A CA 1
ATOM 1397 C C . ASP A 1 184 ? 1.942 -8.294 -29.617 1.00 51.22 184 ASP A C 1
ATOM 1399 O O . ASP A 1 184 ? 1.165 -7.480 -30.132 1.00 51.22 184 ASP A O 1
ATOM 1403 N N . ARG A 1 185 ? 1.542 -9.544 -29.353 1.00 50.81 185 ARG A N 1
ATOM 1404 C CA . ARG A 1 185 ? 0.165 -9.985 -29.589 1.00 50.81 185 ARG A CA 1
ATOM 1405 C C . ARG A 1 185 ? -0.719 -9.393 -28.497 1.00 50.81 185 ARG A C 1
ATOM 1407 O O . ARG A 1 185 ? -0.762 -9.891 -27.374 1.00 50.81 185 ARG A O 1
ATOM 1414 N N . LYS A 1 186 ? -1.410 -8.296 -28.821 1.00 43.75 186 LYS A N 1
ATOM 1415 C CA . LYS A 1 186 ? -2.472 -7.740 -27.972 1.00 43.75 186 LYS A CA 1
ATOM 1416 C C . LYS A 1 186 ? -3.416 -8.870 -27.553 1.00 43.75 186 LYS A C 1
ATOM 1418 O O . LYS A 1 186 ? -3.740 -9.734 -28.359 1.00 43.75 186 LYS A O 1
ATOM 1423 N N . ALA A 1 187 ? -3.852 -8.838 -26.297 1.00 48.25 187 ALA A N 1
ATOM 1424 C CA . ALA A 1 187 ? -4.626 -9.886 -25.625 1.00 48.25 187 ALA A CA 1
ATOM 1425 C C . ALA A 1 187 ? -6.051 -10.135 -26.185 1.00 48.25 187 ALA A C 1
ATOM 1427 O O . ALA A 1 187 ? -6.911 -10.609 -25.447 1.00 48.25 187 ALA A O 1
ATOM 1428 N N . ASP A 1 188 ? -6.316 -9.794 -27.448 1.00 48.38 188 ASP A N 1
ATOM 1429 C CA . ASP A 1 188 ? -7.607 -9.990 -28.121 1.00 48.38 188 ASP A CA 1
ATOM 1430 C C . ASP A 1 188 ? -7.663 -11.297 -28.936 1.00 48.38 188 ASP A C 1
ATOM 1432 O O . ASP A 1 188 ? -8.734 -11.860 -29.151 1.00 48.38 188 ASP A O 1
ATOM 1436 N N . ASP A 1 189 ? -6.518 -11.879 -29.297 1.00 42.22 189 ASP A N 1
ATOM 1437 C CA . ASP A 1 189 ? -6.519 -13.113 -30.079 1.00 42.22 189 ASP A CA 1
ATOM 1438 C C . ASP A 1 189 ? -6.437 -14.332 -29.159 1.00 42.22 189 ASP A C 1
ATOM 1440 O O . ASP A 1 189 ? -5.385 -14.740 -28.666 1.00 42.22 189 ASP A O 1
ATOM 1444 N N . SER A 1 190 ? -7.603 -14.932 -28.942 1.00 47.19 190 SER A N 1
ATOM 1445 C CA . SER A 1 190 ? -7.830 -16.231 -28.300 1.00 47.19 190 SER A CA 1
ATOM 1446 C C . SER A 1 190 ? -7.262 -17.416 -29.108 1.00 47.19 190 SER A C 1
ATOM 1448 O O . SER A 1 190 ? -7.871 -18.483 -29.187 1.00 47.19 190 SER A O 1
ATOM 1450 N N . GLU A 1 191 ? -6.069 -17.265 -29.687 1.00 46.31 191 GLU A N 1
ATOM 1451 C CA . GLU A 1 191 ? -5.325 -18.368 -30.286 1.00 46.31 191 GLU A CA 1
ATOM 1452 C C . GLU A 1 191 ? -4.465 -19.065 -29.232 1.00 46.31 191 GLU A C 1
ATOM 1454 O O . GLU A 1 191 ? -3.444 -18.572 -28.749 1.00 46.31 191 GLU A O 1
ATOM 1459 N N . VAL A 1 192 ? -4.912 -20.268 -28.883 1.00 47.38 192 VAL A N 1
ATOM 1460 C CA . VAL A 1 192 ? -4.154 -21.258 -28.123 1.00 47.38 192 VAL A CA 1
ATOM 1461 C C . VAL A 1 192 ? -2.816 -21.490 -28.828 1.00 47.38 192 VAL A C 1
ATOM 1463 O O . VAL A 1 192 ? -2.790 -21.876 -29.994 1.00 47.38 192 VAL A O 1
ATOM 1466 N N . ILE A 1 193 ? -1.705 -21.268 -28.117 1.00 47.97 193 ILE A N 1
ATOM 1467 C CA . ILE A 1 193 ? -0.354 -21.579 -28.605 1.00 47.97 193 ILE A CA 1
ATOM 1468 C C . ILE A 1 193 ? -0.344 -23.045 -29.079 1.00 47.97 193 ILE A C 1
ATOM 1470 O O . ILE A 1 193 ? -0.605 -23.922 -28.247 1.00 47.97 193 ILE A O 1
ATOM 1474 N N . PRO A 1 194 ? -0.049 -23.342 -30.361 1.00 39.44 194 PRO A N 1
ATOM 1475 C CA . PRO A 1 194 ? 0.007 -24.715 -30.843 1.00 39.44 194 PRO A CA 1
ATOM 1476 C C . PRO A 1 194 ? 1.078 -25.483 -30.067 1.00 39.44 194 PRO A C 1
ATOM 1478 O O . PRO A 1 194 ? 2.260 -25.134 -30.095 1.00 39.44 194 PRO A O 1
ATOM 1481 N N . LEU A 1 195 ? 0.647 -26.500 -29.324 1.00 47.72 195 LEU A N 1
ATOM 1482 C CA . LEU A 1 195 ? 1.543 -27.480 -28.726 1.00 47.72 195 LEU A CA 1
ATOM 1483 C C . LEU A 1 195 ? 2.110 -28.352 -29.846 1.00 47.72 195 LEU A C 1
ATOM 1485 O O . LEU A 1 195 ? 1.379 -28.751 -30.752 1.00 47.72 195 LEU A O 1
ATOM 1489 N N . ASP A 1 196 ? 3.409 -28.634 -29.762 1.00 42.12 196 ASP A N 1
ATOM 1490 C CA . ASP A 1 196 ? 4.082 -29.615 -30.606 1.00 42.12 196 ASP A CA 1
ATOM 1491 C C . ASP A 1 196 ? 3.279 -30.928 -30.593 1.00 42.12 196 ASP A C 1
ATOM 1493 O O . ASP A 1 196 ? 3.030 -31.522 -29.542 1.00 42.12 196 ASP A O 1
ATOM 1497 N N . SER A 1 197 ? 2.809 -31.337 -31.771 1.00 46.03 197 SER A N 1
ATOM 1498 C CA . SER A 1 197 ? 1.888 -32.457 -31.984 1.00 46.03 197 SER A CA 1
ATOM 1499 C C . SER A 1 197 ? 2.522 -33.829 -31.731 1.00 46.03 197 SER A C 1
ATOM 1501 O O . SER A 1 197 ? 1.887 -34.852 -31.972 1.00 46.03 197 SER A O 1
ATOM 1503 N N . SER A 1 198 ? 3.765 -33.870 -31.252 1.00 45.31 198 SER A N 1
ATOM 1504 C CA . SER A 1 198 ? 4.528 -35.091 -30.997 1.00 45.31 198 SER A CA 1
ATOM 1505 C C . SER A 1 198 ? 4.060 -35.892 -29.768 1.00 45.31 198 SER A C 1
ATOM 1507 O O . SER A 1 198 ? 4.412 -37.063 -29.656 1.00 45.31 198 SER A O 1
ATOM 1509 N N . ASP A 1 199 ? 3.213 -35.325 -28.897 1.00 43.25 199 ASP A N 1
ATOM 1510 C CA . ASP A 1 199 ? 2.601 -36.030 -27.750 1.00 43.25 199 ASP A CA 1
ATOM 1511 C C . ASP A 1 199 ? 1.145 -36.513 -28.034 1.00 43.25 199 ASP A C 1
ATOM 1513 O O . ASP A 1 199 ? 0.473 -37.031 -27.135 1.00 43.25 199 ASP A O 1
ATOM 1517 N N . LEU A 1 200 ? 0.628 -36.381 -29.269 1.00 43.28 200 LEU A N 1
ATOM 1518 C CA . LEU A 1 200 ? -0.697 -36.897 -29.649 1.00 43.28 200 LEU A CA 1
ATOM 1519 C C . LEU A 1 200 ? -0.612 -38.371 -30.063 1.00 43.28 200 LEU A C 1
ATOM 1521 O O . LEU A 1 200 ? -0.266 -38.714 -31.189 1.00 43.28 200 LEU A O 1
ATOM 1525 N N . ASN A 1 201 ? -0.961 -39.235 -29.113 1.00 39.47 201 ASN A N 1
ATOM 1526 C CA . ASN A 1 201 ? -1.197 -40.659 -29.314 1.00 39.47 201 ASN A CA 1
ATOM 1527 C C . ASN A 1 201 ? -2.137 -40.887 -30.518 1.00 39.47 201 ASN A C 1
ATOM 1529 O O . ASN A 1 201 ? -3.219 -40.297 -30.585 1.00 39.47 201 ASN A O 1
ATOM 1533 N N . GLU A 1 202 ? -1.717 -41.729 -31.462 1.00 46.56 202 GLU A N 1
ATOM 1534 C CA . GLU A 1 202 ? -2.501 -42.095 -32.640 1.00 46.56 202 GLU A CA 1
ATOM 1535 C C . GLU A 1 202 ? -3.851 -42.711 -32.235 1.00 46.56 202 GLU A C 1
ATOM 1537 O O . GLU A 1 202 ? -3.915 -43.631 -31.420 1.00 46.56 202 GLU A O 1
ATOM 1542 N N . GLY A 1 203 ? -4.933 -42.224 -32.849 1.00 39.69 203 GLY A N 1
ATOM 1543 C CA . GLY A 1 203 ? -6.253 -42.855 -32.793 1.00 39.69 203 GLY A CA 1
ATOM 1544 C C . GLY A 1 203 ? -7.318 -42.050 -32.049 1.00 39.69 203 GLY A C 1
ATOM 1545 O O . GLY A 1 203 ? -7.741 -42.419 -30.958 1.00 39.69 203 GLY A O 1
ATOM 1546 N N . GLY A 1 204 ? -7.822 -40.980 -32.666 1.00 34.38 204 GLY A N 1
ATOM 1547 C CA . GLY A 1 204 ? -9.009 -40.282 -32.172 1.00 34.38 204 GLY A CA 1
ATOM 1548 C C . GLY A 1 204 ? -9.512 -39.246 -33.167 1.00 34.38 204 GLY A C 1
ATOM 1549 O O . GLY A 1 204 ? -8.842 -38.257 -33.437 1.00 34.38 204 GLY A O 1
ATOM 1550 N N . THR A 1 205 ? -10.686 -39.497 -33.739 1.00 33.91 205 THR A N 1
ATOM 1551 C CA . THR A 1 205 ? -11.386 -38.626 -34.691 1.00 33.91 205 THR A CA 1
ATOM 1552 C C . THR A 1 205 ? -11.583 -37.209 -34.152 1.00 33.91 205 THR A C 1
ATOM 1554 O O . THR A 1 205 ? -11.923 -37.023 -32.986 1.00 33.91 205 THR A O 1
ATOM 1557 N N . ALA A 1 206 ? -11.406 -36.222 -35.031 1.00 43.66 206 ALA A N 1
ATOM 1558 C CA . ALA A 1 206 ? -11.536 -34.797 -34.757 1.00 43.66 206 ALA A CA 1
ATOM 1559 C C . ALA A 1 206 ? -12.901 -34.430 -34.143 1.00 43.66 206 ALA A C 1
ATOM 1561 O O . ALA A 1 206 ? -13.918 -34.402 -34.835 1.00 43.66 206 ALA A O 1
ATOM 1562 N N . SER A 1 207 ? -12.913 -34.091 -32.854 1.00 41.69 207 SER A N 1
ATOM 1563 C CA . SER A 1 207 ? -14.022 -33.378 -32.220 1.00 41.69 207 SER A CA 1
ATOM 1564 C C . SER A 1 207 ? -13.505 -32.405 -31.157 1.00 41.69 207 SER A C 1
ATOM 1566 O O . SER A 1 207 ? -12.886 -32.821 -30.181 1.00 41.69 207 SER A O 1
ATOM 1568 N N . ASP A 1 208 ? -13.767 -31.119 -31.395 1.00 44.41 208 ASP A N 1
ATOM 1569 C CA . ASP A 1 208 ? -14.005 -30.039 -30.424 1.00 44.41 208 ASP A CA 1
ATOM 1570 C C . ASP A 1 208 ? -13.100 -30.009 -29.167 1.00 44.41 208 ASP A C 1
ATOM 1572 O O . ASP A 1 208 ? -13.490 -30.417 -28.077 1.00 44.41 208 ASP A O 1
ATOM 1576 N N . GLN A 1 209 ? -11.878 -29.478 -29.302 1.00 45.91 209 GLN A N 1
ATOM 1577 C CA . GLN A 1 209 ? -10.950 -29.245 -28.179 1.00 45.91 209 GLN A CA 1
ATOM 1578 C C . GLN A 1 209 ? -10.927 -27.779 -27.712 1.00 45.91 209 GLN A C 1
ATOM 1580 O O . GLN A 1 209 ? -9.868 -27.214 -27.433 1.00 45.91 209 GLN A O 1
ATOM 1585 N N . ARG A 1 210 ? -12.085 -27.119 -27.612 1.00 44.19 210 ARG A N 1
ATOM 1586 C CA . ARG A 1 210 ? -12.147 -25.818 -26.931 1.00 44.19 210 ARG A CA 1
ATOM 1587 C C . ARG A 1 210 ? -12.186 -26.022 -25.417 1.00 44.19 210 ARG A C 1
ATOM 1589 O O . ARG A 1 210 ? -13.198 -26.432 -24.862 1.00 44.19 210 ARG A O 1
ATOM 1596 N N . GLY A 1 211 ? -11.082 -25.680 -24.750 1.00 56.38 211 GLY A N 1
ATOM 1597 C CA . GLY A 1 211 ? -11.058 -25.440 -23.303 1.00 56.38 211 GLY A CA 1
ATOM 1598 C C . GLY A 1 211 ? -10.679 -26.624 -22.411 1.00 56.38 211 GLY A C 1
ATOM 1599 O O . GLY A 1 211 ? -11.032 -26.628 -21.231 1.00 56.38 211 GLY A O 1
ATOM 1600 N N . THR A 1 212 ? -9.944 -27.620 -22.907 1.00 56.50 212 THR A N 1
ATOM 1601 C CA . THR A 1 212 ? -9.397 -28.676 -22.044 1.00 56.50 212 THR A CA 1
ATOM 1602 C C . THR A 1 212 ? -8.376 -28.076 -21.070 1.00 56.50 212 THR A C 1
ATOM 1604 O O . THR A 1 212 ? -7.350 -27.534 -21.479 1.00 56.50 212 THR A O 1
ATOM 1607 N N . ARG A 1 213 ? -8.651 -28.151 -19.760 1.00 56.78 213 ARG A N 1
ATOM 1608 C CA . ARG A 1 213 ? -7.734 -27.676 -18.710 1.00 56.78 213 ARG A CA 1
ATOM 1609 C C . ARG A 1 213 ? -6.402 -28.417 -18.830 1.00 56.78 213 ARG A C 1
ATOM 1611 O O . ARG A 1 213 ? -6.343 -29.621 -18.590 1.00 56.78 213 ARG A O 1
ATOM 1618 N N . ILE A 1 214 ? -5.335 -27.689 -19.147 1.00 66.62 214 ILE A N 1
ATOM 1619 C CA . ILE A 1 214 ? -3.977 -28.234 -19.173 1.00 66.62 214 ILE A CA 1
ATOM 1620 C C . ILE A 1 214 ? -3.617 -28.651 -17.743 1.00 66.62 214 ILE A C 1
ATOM 1622 O O . ILE A 1 214 ? -3.462 -27.815 -16.854 1.00 66.62 214 ILE A O 1
ATOM 1626 N N . SER A 1 215 ? -3.544 -29.959 -17.499 1.00 65.38 215 SER A N 1
ATOM 1627 C CA . SER A 1 215 ? -3.210 -30.521 -16.185 1.00 65.38 215 SER A CA 1
ATOM 1628 C C . SER A 1 215 ? -1.701 -30.555 -15.941 1.00 65.38 215 SER A C 1
ATOM 1630 O O . SER A 1 215 ? -1.257 -30.509 -14.792 1.00 65.38 215 SER A O 1
ATOM 1632 N N . ARG A 1 216 ? -0.904 -30.623 -17.016 1.00 69.25 216 ARG A N 1
ATOM 1633 C CA . ARG A 1 216 ? 0.558 -30.614 -16.984 1.00 69.25 216 ARG A CA 1
ATOM 1634 C C . ARG A 1 216 ? 1.103 -30.166 -18.339 1.00 69.25 216 ARG A C 1
ATOM 1636 O O . ARG A 1 216 ? 0.651 -30.648 -19.370 1.00 69.25 216 ARG A O 1
ATOM 1643 N N . GLN A 1 217 ? 2.095 -29.283 -18.323 1.00 73.00 217 GLN A N 1
ATOM 1644 C CA . GLN A 1 217 ? 2.826 -28.850 -19.511 1.00 73.00 217 GLN A CA 1
ATOM 1645 C C . GLN A 1 217 ? 4.312 -29.149 -19.301 1.00 73.00 217 GLN A C 1
ATOM 1647 O O . GLN A 1 217 ? 4.872 -28.780 -18.268 1.00 73.00 217 GLN A O 1
ATOM 1652 N N . LYS A 1 218 ? 4.954 -29.827 -20.258 1.00 79.12 218 LYS A N 1
ATOM 1653 C CA . LYS A 1 218 ? 6.420 -29.916 -20.304 1.00 79.12 218 LYS A CA 1
ATOM 1654 C C . LYS A 1 218 ? 6.941 -28.610 -20.899 1.00 79.12 218 LYS A C 1
ATOM 1656 O O . LYS A 1 218 ? 6.500 -28.212 -21.973 1.00 79.12 218 LYS A O 1
ATOM 1661 N N . VAL A 1 219 ? 7.851 -27.946 -20.196 1.00 77.75 219 VAL A N 1
ATOM 1662 C CA . VAL A 1 219 ? 8.495 -26.714 -20.665 1.00 77.75 219 VAL A CA 1
ATOM 1663 C C . VAL A 1 219 ? 10.002 -26.963 -20.718 1.00 77.75 219 VAL A C 1
ATOM 1665 O O . VAL A 1 219 ? 10.560 -27.411 -19.711 1.00 77.75 219 VAL A O 1
ATOM 1668 N N . PRO A 1 220 ? 10.665 -26.721 -21.861 1.00 83.00 220 PRO A N 1
ATOM 1669 C CA . PRO A 1 220 ? 12.115 -26.833 -21.977 1.00 83.00 220 PRO A CA 1
ATOM 1670 C C . PRO A 1 220 ? 12.853 -25.969 -20.945 1.00 83.00 220 PRO A C 1
ATOM 1672 O O . PRO A 1 220 ? 12.467 -24.832 -20.682 1.00 83.00 220 PRO A O 1
ATOM 1675 N N . LEU A 1 221 ? 13.942 -26.486 -20.364 1.00 81.12 221 LEU A N 1
ATOM 1676 C CA . LEU A 1 221 ? 14.695 -25.778 -19.314 1.00 81.12 221 LEU A CA 1
ATOM 1677 C C . LEU A 1 221 ? 15.279 -24.436 -19.786 1.00 81.12 221 LEU A C 1
ATOM 1679 O O . LEU A 1 221 ? 15.406 -23.517 -18.986 1.00 81.12 221 LEU A O 1
ATOM 1683 N N . ASN A 1 222 ? 15.613 -24.310 -21.071 1.00 83.44 222 ASN A N 1
ATOM 1684 C CA . ASN A 1 222 ? 16.109 -23.070 -21.679 1.00 83.44 222 ASN A CA 1
ATOM 1685 C C . ASN A 1 222 ? 15.025 -21.988 -21.839 1.00 83.44 222 ASN A C 1
ATOM 1687 O O . ASN A 1 222 ? 15.362 -20.830 -22.066 1.00 83.44 222 ASN A O 1
ATOM 1691 N N . GLU A 1 223 ? 13.746 -22.343 -21.705 1.00 84.00 223 GLU A N 1
ATOM 1692 C CA . GLU A 1 223 ? 12.624 -21.398 -21.688 1.00 84.00 223 GLU A CA 1
ATOM 1693 C C . GLU A 1 223 ? 12.248 -20.968 -20.265 1.00 84.00 223 GLU A C 1
ATOM 1695 O O . GLU A 1 223 ? 11.364 -20.132 -20.088 1.00 84.00 223 GLU A O 1
ATOM 1700 N N . LEU A 1 224 ? 12.890 -21.536 -19.240 1.00 85.00 224 LEU A N 1
ATOM 1701 C CA . LEU A 1 224 ? 12.611 -21.228 -17.845 1.00 85.00 224 LEU A CA 1
ATOM 1702 C C . LEU A 1 224 ? 13.611 -20.210 -17.303 1.00 85.00 224 LEU A C 1
ATOM 1704 O O . LEU A 1 224 ? 14.823 -20.414 -17.344 1.00 85.00 224 LEU A O 1
ATOM 1708 N N . LYS A 1 225 ? 13.084 -19.137 -16.716 1.00 87.12 225 LYS A N 1
ATOM 1709 C CA . LYS A 1 225 ? 13.859 -18.154 -15.959 1.00 87.12 225 LYS A CA 1
ATOM 1710 C C . LYS A 1 225 ? 13.427 -18.127 -14.506 1.00 87.12 225 LYS A C 1
ATOM 1712 O O . LYS A 1 225 ? 12.267 -18.375 -14.177 1.00 87.12 225 LYS A O 1
ATOM 1717 N N . CYS A 1 226 ? 14.386 -17.819 -13.641 1.00 85.88 226 CYS A N 1
ATOM 1718 C CA . CYS A 1 226 ? 14.136 -17.593 -12.228 1.00 85.88 226 CYS A CA 1
ATOM 1719 C C . CYS A 1 226 ? 13.966 -16.090 -11.978 1.00 85.88 226 CYS A C 1
ATOM 1721 O O . CYS A 1 226 ? 14.702 -15.296 -12.557 1.00 85.88 226 CYS A O 1
ATOM 1723 N N . TYR A 1 227 ? 13.016 -15.684 -11.141 1.00 85.44 227 TYR A N 1
ATOM 1724 C CA . TYR A 1 227 ? 12.778 -14.280 -10.814 1.00 85.44 227 TYR A CA 1
ATOM 1725 C C . TYR A 1 227 ? 12.307 -14.105 -9.374 1.00 85.44 227 TYR A C 1
ATOM 1727 O O . TYR A 1 227 ? 11.723 -15.002 -8.765 1.00 85.44 227 TYR A O 1
ATOM 1735 N N . ASN A 1 228 ? 12.535 -12.911 -8.843 1.00 83.81 228 ASN A N 1
ATOM 1736 C CA . ASN A 1 228 ? 11.911 -12.453 -7.610 1.00 83.81 228 ASN A CA 1
ATOM 1737 C C . ASN A 1 228 ? 10.940 -11.322 -7.926 1.00 83.81 228 ASN A C 1
ATOM 1739 O O . ASN A 1 228 ? 11.155 -10.544 -8.856 1.00 83.81 228 ASN A O 1
ATOM 1743 N N . GLU A 1 229 ? 9.899 -11.211 -7.112 1.00 85.31 229 GLU A N 1
ATOM 1744 C CA . GLU A 1 229 ? 8.933 -10.123 -7.188 1.00 85.31 229 GLU A CA 1
ATOM 1745 C C . GLU A 1 229 ? 9.271 -9.038 -6.168 1.00 85.31 229 GLU A C 1
ATOM 1747 O O . GLU A 1 229 ? 9.837 -9.290 -5.097 1.00 85.31 229 GLU A O 1
ATOM 1752 N N . ALA A 1 230 ? 8.906 -7.808 -6.492 1.00 86.38 230 ALA A N 1
ATOM 1753 C CA . ALA A 1 230 ? 9.042 -6.686 -5.591 1.00 86.38 230 ALA A CA 1
ATOM 1754 C C . ALA A 1 230 ? 7.911 -5.677 -5.771 1.00 86.38 230 ALA A C 1
ATOM 1756 O O . ALA A 1 230 ? 7.364 -5.505 -6.859 1.00 86.38 230 ALA A O 1
ATOM 1757 N N . MET A 1 231 ? 7.604 -4.977 -4.682 1.00 90.25 231 MET A N 1
ATOM 1758 C CA . MET A 1 231 ? 6.720 -3.817 -4.692 1.00 90.25 231 MET A CA 1
ATOM 1759 C C . MET A 1 231 ? 7.527 -2.588 -5.097 1.00 90.25 231 MET A C 1
ATOM 1761 O O . MET A 1 231 ? 8.524 -2.264 -4.439 1.00 90.25 231 MET A O 1
ATOM 1765 N N . LEU A 1 232 ? 7.105 -1.901 -6.157 1.00 88.81 232 LEU A N 1
ATOM 1766 C CA . LEU A 1 232 ? 7.733 -0.658 -6.587 1.00 88.81 232 LEU A CA 1
ATOM 1767 C C . LEU A 1 232 ? 7.268 0.478 -5.675 1.00 88.81 232 LEU A C 1
ATOM 1769 O O . LEU A 1 232 ? 6.086 0.807 -5.657 1.00 88.81 232 LEU A O 1
ATOM 1773 N N . THR A 1 233 ? 8.176 1.080 -4.913 1.00 89.62 233 THR A N 1
ATOM 1774 C CA . THR A 1 233 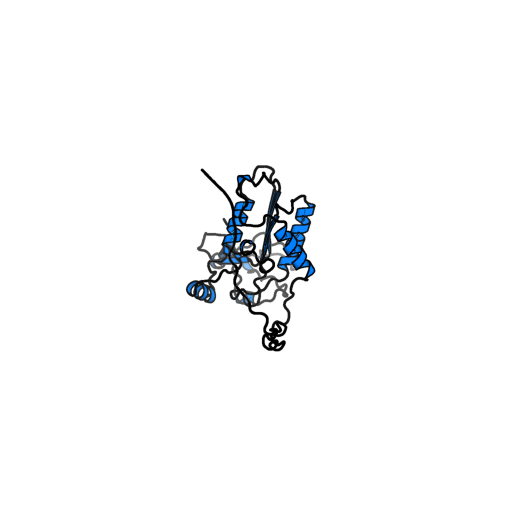? 7.842 2.160 -3.968 1.00 89.62 233 THR A CA 1
ATOM 1775 C C . THR A 1 233 ? 8.050 3.534 -4.589 1.00 89.62 233 THR A C 1
ATOM 1777 O O . THR A 1 233 ? 8.762 3.640 -5.587 1.00 89.62 233 THR A O 1
ATOM 1780 N N . LEU A 1 234 ? 7.508 4.590 -3.973 1.00 86.00 234 LEU A N 1
ATOM 1781 C CA . LEU A 1 234 ? 7.781 5.966 -4.391 1.00 86.00 234 LEU A CA 1
ATOM 1782 C C . LEU A 1 234 ? 9.285 6.255 -4.344 1.00 86.00 234 LEU A C 1
ATOM 1784 O O . LEU A 1 234 ? 9.992 5.810 -3.433 1.00 86.00 234 LEU A O 1
ATOM 1788 N N . TRP A 1 235 ? 9.752 6.993 -5.345 1.00 77.00 235 TRP A N 1
ATOM 1789 C CA . TRP A 1 235 ? 11.156 7.307 -5.534 1.00 77.00 235 TRP A CA 1
ATOM 1790 C C . TRP A 1 235 ? 11.586 8.503 -4.680 1.00 77.00 235 TRP A C 1
ATOM 1792 O O . TRP A 1 235 ? 11.105 9.617 -4.876 1.00 77.00 235 TRP A O 1
ATOM 1802 N N . GLU A 1 236 ? 12.517 8.293 -3.749 1.00 69.44 236 GLU A N 1
ATOM 1803 C CA . GLU A 1 236 ? 13.249 9.398 -3.122 1.00 69.44 236 GLU A CA 1
ATOM 1804 C C . GLU A 1 236 ? 14.445 9.756 -4.015 1.00 69.44 236 GLU A C 1
ATOM 1806 O O . GLU A 1 236 ? 15.139 8.856 -4.487 1.00 69.44 236 GLU A O 1
ATOM 1811 N N . SER A 1 237 ? 14.652 11.054 -4.276 1.00 65.06 237 SER A N 1
ATOM 1812 C CA . SER A 1 237 ? 15.678 11.624 -5.165 1.00 65.06 237 SER A CA 1
ATOM 1813 C C . SER A 1 237 ? 16.951 10.759 -5.298 1.00 65.06 237 SER A C 1
ATOM 1815 O O . SER A 1 237 ? 17.813 10.810 -4.420 1.00 65.06 237 SER A O 1
ATOM 1817 N N . PRO A 1 238 ? 17.102 9.981 -6.383 1.00 64.69 238 PRO A N 1
ATOM 1818 C CA . PRO A 1 238 ? 18.239 9.073 -6.588 1.00 64.69 238 PRO A CA 1
ATOM 1819 C C . PRO A 1 238 ? 19.553 9.836 -6.785 1.00 64.69 238 PRO A C 1
ATOM 1821 O O . PRO A 1 238 ? 19.569 10.972 -7.274 1.00 64.69 238 PRO A O 1
ATOM 1824 N N . SER A 1 239 ? 20.677 9.163 -6.541 1.00 70.50 239 SER A N 1
ATOM 1825 C CA . SER A 1 239 ? 21.962 9.638 -7.058 1.00 70.50 239 SER A CA 1
ATOM 1826 C C . SER A 1 239 ? 21.978 9.604 -8.596 1.00 70.50 239 SER A C 1
ATOM 1828 O O . SER A 1 239 ? 21.217 8.868 -9.232 1.00 70.50 239 SER A O 1
ATOM 1830 N N . LEU A 1 240 ? 22.865 10.385 -9.224 1.00 75.75 240 LEU A N 1
ATOM 1831 C CA . LEU A 1 240 ? 23.058 10.335 -10.682 1.00 75.75 240 LEU A CA 1
ATOM 1832 C C . LEU A 1 240 ? 23.461 8.931 -11.162 1.00 75.75 240 LEU A C 1
ATOM 1834 O O . LEU A 1 240 ? 23.024 8.499 -12.226 1.00 75.75 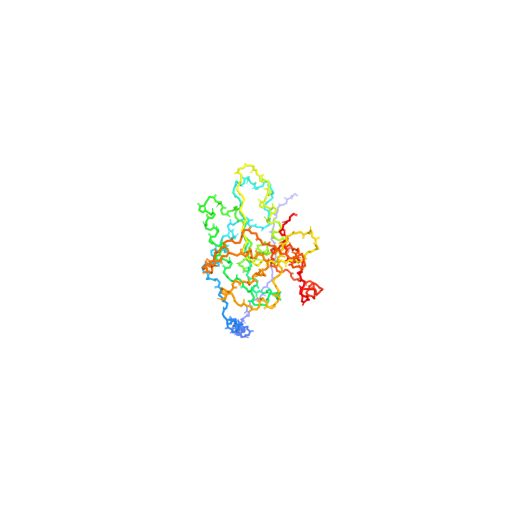240 LEU A O 1
ATOM 1838 N N . GLU A 1 241 ? 24.242 8.204 -10.363 1.00 76.69 241 GLU A N 1
ATOM 1839 C CA . GLU A 1 241 ? 24.637 6.823 -10.653 1.00 76.69 241 GLU A CA 1
ATOM 1840 C C . GLU A 1 241 ? 23.438 5.875 -10.655 1.00 76.69 241 GLU A C 1
ATOM 1842 O O . GLU A 1 241 ? 23.295 5.066 -11.571 1.00 76.69 241 GLU A O 1
ATOM 1847 N N . GLU A 1 242 ? 22.543 6.001 -9.670 1.00 69.38 242 GLU A N 1
ATOM 1848 C CA . GLU A 1 242 ? 21.337 5.180 -9.596 1.00 69.38 242 GLU A CA 1
ATOM 1849 C C . GLU A 1 242 ? 20.366 5.517 -10.735 1.00 69.38 242 GLU A C 1
ATOM 1851 O O . GLU A 1 242 ? 19.812 4.605 -11.348 1.00 69.38 242 GLU A O 1
ATOM 1856 N N . ARG A 1 243 ? 20.226 6.801 -11.103 1.00 70.38 243 ARG A N 1
ATOM 1857 C CA . ARG A 1 243 ? 19.482 7.204 -12.313 1.00 70.38 243 ARG A CA 1
ATOM 1858 C C . ARG A 1 243 ? 20.052 6.544 -13.559 1.00 70.38 243 ARG A C 1
ATOM 1860 O O . ARG A 1 243 ? 19.305 5.933 -14.314 1.00 70.38 243 ARG A O 1
ATOM 1867 N N . ALA A 1 244 ? 21.365 6.634 -13.765 1.00 74.12 244 ALA A N 1
ATOM 1868 C CA . ALA A 1 244 ? 22.021 6.039 -14.925 1.00 74.12 244 ALA A CA 1
ATOM 1869 C C . ALA A 1 244 ? 21.894 4.507 -14.941 1.00 74.12 244 ALA A C 1
ATOM 1871 O O . ALA A 1 244 ? 21.771 3.914 -16.009 1.00 74.12 244 ALA A O 1
ATOM 1872 N N . TYR A 1 245 ? 21.905 3.858 -13.773 1.00 73.50 245 TYR A N 1
ATOM 1873 C CA . TYR A 1 245 ? 21.668 2.422 -13.643 1.00 73.50 245 TYR A CA 1
ATOM 1874 C C . TYR A 1 245 ? 20.236 2.051 -14.053 1.00 73.50 245 TYR A C 1
ATOM 1876 O O . TYR A 1 245 ? 20.054 1.124 -14.837 1.00 73.50 245 TYR A O 1
ATOM 1884 N N . ILE A 1 246 ? 19.234 2.814 -13.610 1.00 65.94 246 ILE A N 1
ATOM 1885 C CA . ILE A 1 246 ? 17.831 2.572 -13.972 1.00 65.94 246 ILE A CA 1
ATOM 1886 C C . ILE A 1 246 ? 17.565 2.834 -15.456 1.00 65.94 246 ILE A C 1
ATOM 1888 O O . ILE A 1 246 ? 16.941 2.006 -16.109 1.00 65.94 246 ILE A O 1
ATOM 1892 N N . MET A 1 247 ? 18.101 3.923 -16.017 1.00 66.44 247 MET A N 1
ATOM 1893 C CA . MET A 1 247 ? 17.956 4.249 -17.446 1.00 66.44 247 MET A CA 1
ATOM 1894 C C . MET A 1 247 ? 18.551 3.177 -18.375 1.00 66.44 247 MET A C 1
ATOM 1896 O O . MET A 1 247 ? 18.218 3.132 -19.553 1.00 66.44 247 MET A O 1
ATOM 1900 N N . ARG A 1 248 ? 19.418 2.296 -17.858 1.00 69.81 248 ARG A N 1
ATOM 1901 C CA . ARG A 1 248 ? 19.929 1.113 -18.571 1.00 69.81 248 ARG A CA 1
ATOM 1902 C C . ARG A 1 248 ? 19.036 -0.129 -18.424 1.00 69.81 248 ARG A C 1
ATOM 1904 O O . ARG A 1 248 ? 19.464 -1.222 -18.776 1.00 69.81 248 ARG A O 1
ATOM 1911 N N . GLY A 1 249 ? 17.821 0.019 -17.895 1.00 57.44 249 GLY A N 1
ATOM 1912 C CA . GLY A 1 249 ? 16.843 -1.060 -17.732 1.00 57.44 249 GLY A CA 1
ATOM 1913 C C . GLY A 1 249 ? 16.989 -1.865 -16.439 1.00 57.44 249 GLY A C 1
ATOM 1914 O O . GLY A 1 249 ? 16.346 -2.902 -16.287 1.00 57.44 249 GLY A O 1
ATOM 1915 N N . HIS A 1 250 ? 17.823 -1.428 -15.491 1.00 67.06 250 HIS A N 1
ATOM 1916 C CA . HIS A 1 250 ? 17.958 -2.120 -14.213 1.00 67.06 250 HIS A CA 1
ATOM 1917 C C . HIS A 1 250 ? 16.951 -1.622 -13.172 1.00 67.06 250 HIS A C 1
ATOM 1919 O O . HIS A 1 250 ? 16.650 -0.435 -13.069 1.00 67.06 250 HIS A O 1
ATOM 1925 N N . ILE A 1 251 ? 16.498 -2.523 -12.302 1.00 63.16 251 ILE A N 1
ATOM 1926 C CA . ILE A 1 251 ? 15.667 -2.139 -11.161 1.00 63.16 251 ILE A CA 1
ATOM 1927 C C . ILE A 1 251 ? 16.576 -1.498 -10.098 1.00 63.16 251 ILE A C 1
ATOM 1929 O O . ILE A 1 251 ? 17.365 -2.188 -9.447 1.00 63.16 251 ILE A O 1
ATOM 1933 N N . GLY A 1 252 ? 16.513 -0.168 -9.959 1.00 65.19 252 GLY A N 1
ATOM 1934 C CA . GLY A 1 252 ? 17.231 0.604 -8.927 1.00 65.19 252 GLY A CA 1
ATOM 1935 C C . GLY A 1 252 ? 16.797 0.236 -7.505 1.00 65.19 252 GLY A C 1
ATOM 1936 O O . GLY A 1 252 ? 15.967 -0.634 -7.327 1.00 65.19 252 GLY A O 1
ATOM 1937 N N . GLN A 1 253 ? 17.295 0.877 -6.451 1.00 68.38 253 GLN A N 1
ATOM 1938 C CA . GLN A 1 253 ? 17.140 0.390 -5.066 1.00 68.38 253 GLN A CA 1
ATOM 1939 C C . GLN A 1 253 ? 15.760 0.640 -4.432 1.00 68.38 253 GLN A C 1
ATOM 1941 O O . GLN A 1 253 ? 15.516 0.202 -3.304 1.00 68.38 253 GLN A O 1
ATOM 1946 N N . ASN A 1 254 ? 14.856 1.320 -5.136 1.00 73.44 254 ASN A N 1
ATOM 1947 C CA . ASN A 1 254 ? 13.577 1.830 -4.634 1.00 73.44 254 ASN A CA 1
ATOM 1948 C C . ASN A 1 254 ? 12.422 0.827 -4.804 1.00 73.44 254 ASN A C 1
ATOM 1950 O O . ASN A 1 254 ? 11.402 1.115 -5.436 1.00 73.44 254 ASN A O 1
ATOM 1954 N N . TYR A 1 255 ? 12.621 -0.369 -4.250 1.00 75.44 255 TYR A N 1
ATOM 1955 C CA . TYR A 1 255 ? 11.626 -1.432 -4.153 1.00 75.44 255 TYR A CA 1
ATOM 1956 C C . TYR A 1 255 ? 11.766 -2.199 -2.834 1.00 75.44 255 TYR A C 1
ATOM 1958 O O . TYR A 1 255 ? 12.827 -2.200 -2.197 1.00 75.44 255 TYR A O 1
ATOM 1966 N N . VAL A 1 256 ? 10.700 -2.896 -2.444 1.00 76.25 256 VAL A N 1
ATOM 1967 C CA . VAL A 1 256 ? 10.710 -3.860 -1.335 1.00 76.25 256 VAL A CA 1
ATOM 1968 C C . VAL A 1 256 ? 10.539 -5.261 -1.914 1.00 76.25 256 VAL A C 1
ATOM 1970 O O . VAL A 1 256 ? 9.529 -5.545 -2.556 1.00 76.25 256 VAL A O 1
ATOM 1973 N N . LYS A 1 257 ? 11.543 -6.126 -1.715 1.00 78.50 257 LYS A N 1
ATOM 1974 C CA . LYS A 1 257 ? 11.500 -7.530 -2.156 1.00 78.50 257 LYS A CA 1
ATOM 1975 C C . LYS A 1 257 ? 10.388 -8.263 -1.420 1.00 78.50 257 LYS A C 1
ATOM 1977 O O . LYS A 1 257 ? 10.308 -8.178 -0.196 1.00 78.50 257 LYS A O 1
ATOM 1982 N N . LEU A 1 258 ? 9.583 -9.006 -2.164 1.00 69.50 258 LEU A N 1
ATOM 1983 C CA . LEU A 1 258 ? 8.696 -10.008 -1.595 1.00 69.50 258 LEU A CA 1
ATOM 1984 C C . LEU A 1 258 ? 9.527 -11.286 -1.434 1.00 69.50 258 LEU A C 1
ATOM 1986 O O . LEU A 1 258 ? 10.216 -11.702 -2.364 1.00 69.50 258 LEU A O 1
ATOM 1990 N N . GLY A 1 259 ? 9.580 -11.811 -0.212 1.00 66.12 259 GLY A N 1
ATOM 1991 C CA . GLY A 1 259 ? 10.519 -12.872 0.146 1.00 66.12 259 GLY A CA 1
ATOM 1992 C C . GLY A 1 259 ? 10.245 -14.217 -0.530 1.00 66.12 259 GLY A C 1
ATOM 1993 O O . GLY A 1 259 ? 9.139 -14.474 -1.006 1.00 66.12 259 GLY A O 1
ATOM 1994 N N . TYR A 1 260 ? 11.273 -15.066 -0.474 1.00 41.72 260 TYR A N 1
ATOM 1995 C CA . TYR A 1 260 ? 11.180 -16.495 -0.173 1.00 41.72 260 TYR A CA 1
ATOM 1996 C C . TYR A 1 260 ? 12.208 -16.811 0.907 1.00 41.72 260 TYR A C 1
ATOM 1998 O O . TYR A 1 260 ? 13.353 -16.322 0.758 1.00 41.72 260 TYR A O 1
#

InterPro domains:
  IPR011600 Peptidase C14, caspase domain [PF00656] (73-172)
  IPR050452 Metacaspase [PTHR48104] (70-172)